Protein AF-0000000078892957 (afdb_homodimer)

pLDDT: mean 94.08, std 5.43, range [76.0, 98.81]

Sequence (260 aa):
DIRDALERAAEAGETFSNLYYETFDKRRHKISKLYSKNATVVWNGNAVKGGTEQLTEFFTNLPTSEHTLHTLDCQPVSEQAIPGQTTILVIVEGLVQYEGHKAKNFSQNFLLTVEGTVWKVASDCFRFLDDIRDALERAAEAGETFSNLYYETFDKRRHKISKLYSKNATVVWNGNAVKGGTEQLTEFFTNLPTSEHTLHTLDCQPVSEQAIPGQTTILVIVEGLVQYEGHKAKNFSQNFLLTVEGTVWKVASDCFRFLD

Radius of gyration: 17.75 Å; Cα contacts (8 Å, |Δi|>4): 533; chains: 2; bounding box: 41×48×39 Å

Structure (mmCIF, N/CA/C/O backbone):
data_AF-0000000078892957-model_v1
#
loop_
_entity.id
_entity.type
_entity.pdbx_description
1 polymer 'NTF2-related export protein'
#
loop_
_atom_site.group_PDB
_atom_site.id
_atom_site.type_symbol
_atom_site.label_atom_id
_atom_site.label_alt_id
_atom_site.label_comp_id
_atom_site.la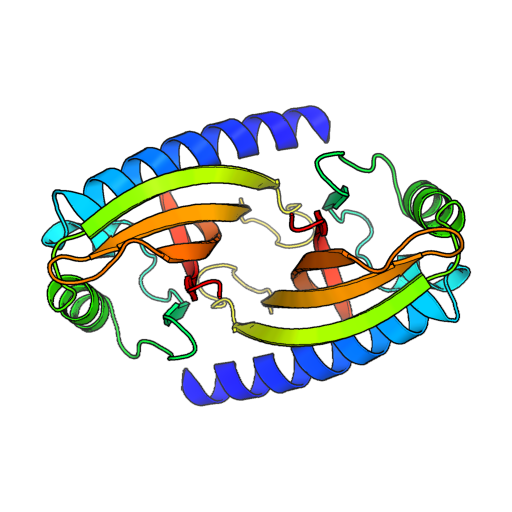bel_asym_id
_atom_site.label_entity_id
_atom_site.label_seq_id
_atom_site.pdbx_PDB_ins_code
_atom_site.Cartn_x
_atom_site.Cartn_y
_atom_site.Cartn_z
_atom_site.occupancy
_atom_site.B_iso_or_equiv
_atom_site.auth_seq_id
_atom_site.auth_comp_id
_atom_site.auth_asym_id
_atom_site.auth_atom_id
_atom_site.pdbx_PDB_model_num
ATOM 1 N N . ASP A 1 1 ? -10.352 -1.856 20.375 1 76.25 1 ASP A N 1
ATOM 2 C CA . ASP A 1 1 ? -9.273 -0.88 20.469 1 76.25 1 ASP A CA 1
ATOM 3 C C . ASP A 1 1 ? -8.367 -0.957 19.234 1 76.25 1 ASP A C 1
ATOM 5 O O . ASP A 1 1 ? -8.273 -2.004 18.594 1 76.25 1 ASP A O 1
ATOM 9 N N . ILE A 1 2 ? -7.773 0.109 18.797 1 78.75 2 ILE A N 1
ATOM 10 C CA . ILE A 1 2 ? -6.926 0.179 17.609 1 78.75 2 ILE A CA 1
ATOM 11 C C . ILE A 1 2 ? -5.762 -0.799 17.75 1 78.75 2 ILE A C 1
ATOM 13 O O . ILE A 1 2 ? -5.316 -1.393 16.766 1 78.75 2 ILE A O 1
ATOM 17 N N . ARG A 1 3 ? -5.297 -1.032 18.969 1 82.31 3 ARG A N 1
ATOM 18 C CA . ARG A 1 3 ? -4.188 -1.949 19.203 1 82.31 3 ARG A CA 1
ATOM 19 C C . ARG A 1 3 ? -4.578 -3.383 18.875 1 82.31 3 ARG A C 1
ATOM 21 O O . ARG A 1 3 ? -3.793 -4.121 18.266 1 82.31 3 ARG A O 1
ATOM 28 N N . ASP A 1 4 ? -5.77 -3.701 19.266 1 89.88 4 ASP A N 1
ATOM 29 C CA . ASP A 1 4 ? -6.262 -5.043 18.953 1 89.88 4 ASP A CA 1
ATOM 30 C C . ASP A 1 4 ? -6.391 -5.25 17.453 1 89.88 4 ASP A C 1
ATOM 32 O O . ASP A 1 4 ? -6.047 -6.312 16.938 1 89.88 4 ASP A O 1
ATOM 36 N N . ALA A 1 5 ? -6.879 -4.227 16.797 1 89.94 5 ALA A N 1
ATOM 37 C CA . ALA A 1 5 ? -7.043 -4.309 15.344 1 89.94 5 ALA A CA 1
ATOM 38 C C . ALA A 1 5 ? -5.691 -4.438 14.648 1 89.94 5 ALA A C 1
ATOM 40 O O . ALA A 1 5 ? -5.555 -5.191 13.68 1 89.94 5 ALA A O 1
ATOM 41 N N . LEU A 1 6 ? -4.676 -3.766 15.156 1 90.69 6 LEU A N 1
ATOM 42 C CA . LEU A 1 6 ? -3.334 -3.83 14.594 1 90.69 6 LEU A CA 1
ATOM 43 C C . LEU A 1 6 ? -2.732 -5.219 14.781 1 90.69 6 LEU A C 1
ATOM 45 O O . LEU A 1 6 ? -2.08 -5.746 13.875 1 90.69 6 LEU A O 1
ATOM 49 N N . GLU A 1 7 ? -2.979 -5.797 15.945 1 92.31 7 GLU A N 1
ATOM 50 C CA . GLU A 1 7 ? -2.461 -7.133 16.219 1 92.31 7 GLU A CA 1
ATOM 51 C C . GLU A 1 7 ? -3.121 -8.18 15.328 1 92.31 7 GLU A C 1
ATOM 53 O O . GLU A 1 7 ? -2.445 -9.055 14.789 1 92.31 7 GLU A O 1
ATOM 58 N N . ARG A 1 8 ? -4.379 -8.055 15.188 1 94 8 ARG A N 1
ATOM 59 C CA . ARG A 1 8 ? -5.105 -8.984 14.328 1 94 8 ARG A CA 1
ATOM 60 C C . ARG A 1 8 ? -4.66 -8.859 12.875 1 94 8 ARG A C 1
ATOM 62 O O . ARG A 1 8 ? -4.484 -9.867 12.188 1 94 8 ARG A O 1
ATOM 69 N N . ALA A 1 9 ? -4.496 -7.609 12.445 1 96 9 ALA A N 1
ATOM 70 C CA . ALA A 1 9 ? -4.023 -7.367 11.086 1 96 9 ALA A CA 1
ATOM 71 C C . ALA A 1 9 ? -2.625 -7.941 10.883 1 96 9 ALA A C 1
ATOM 73 O O . ALA A 1 9 ? -2.336 -8.531 9.836 1 96 9 ALA A O 1
ATOM 74 N N . ALA A 1 10 ? -1.737 -7.766 11.875 1 94.94 10 ALA A N 1
ATOM 75 C CA . ALA A 1 10 ? -0.373 -8.273 11.773 1 94.94 10 ALA A CA 1
ATOM 76 C C . ALA A 1 10 ? -0.365 -9.797 11.633 1 94.94 10 ALA A C 1
ATOM 78 O O . ALA A 1 10 ? 0.362 -10.344 10.805 1 94.94 10 ALA A O 1
ATOM 79 N N . GLU A 1 11 ? -1.199 -10.43 12.422 1 97.19 11 GLU A N 1
ATOM 80 C CA . GLU A 1 11 ? -1.279 -11.883 12.367 1 97.19 11 GLU A CA 1
ATOM 81 C C . GLU A 1 11 ? -1.816 -12.352 11.016 1 97.19 11 GLU A C 1
ATOM 83 O O . GLU A 1 11 ? -1.251 -13.258 10.391 1 97.19 11 GLU A O 1
ATOM 88 N N . ALA A 1 12 ? -2.904 -11.789 10.586 1 96.5 12 ALA A N 1
ATOM 89 C CA . ALA A 1 12 ? -3.516 -12.148 9.305 1 96.5 12 ALA A CA 1
ATOM 90 C C . ALA A 1 12 ? -2.564 -11.875 8.148 1 96.5 12 ALA A C 1
ATOM 92 O O . ALA A 1 12 ? -2.389 -12.719 7.266 1 96.5 12 ALA A O 1
ATOM 93 N N . GLY A 1 13 ? -1.938 -10.703 8.156 1 97.81 13 GLY A N 1
ATOM 94 C CA . GLY A 1 13 ? -1.008 -10.336 7.102 1 97.81 13 GLY A CA 1
ATOM 95 C C . GLY A 1 13 ? 0.202 -11.25 7.027 1 97.81 13 GLY A C 1
ATOM 96 O O . GLY A 1 13 ? 0.645 -11.617 5.938 1 97.81 13 GLY A O 1
ATOM 97 N N . GLU A 1 14 ? 0.72 -11.586 8.195 1 97.94 14 GLU A N 1
ATOM 98 C CA . GLU A 1 14 ? 1.857 -12.5 8.234 1 97.94 14 GLU A CA 1
ATOM 99 C C . GLU A 1 14 ? 1.48 -13.875 7.695 1 97.94 14 GLU A C 1
ATOM 101 O O . GLU A 1 14 ? 2.207 -14.445 6.879 1 97.94 14 GLU A O 1
ATOM 106 N N . THR A 1 15 ? 0.397 -14.398 8.164 1 98 15 THR A N 1
ATOM 107 C CA . THR A 1 15 ? -0.079 -15.695 7.688 1 98 15 THR A CA 1
ATOM 108 C C . THR A 1 15 ? -0.31 -15.672 6.18 1 98 15 THR A C 1
ATOM 110 O O . THR A 1 15 ? 0.145 -16.562 5.461 1 98 15 THR A O 1
ATOM 113 N N . PHE A 1 16 ? -0.957 -14.617 5.715 1 98.44 16 PHE A N 1
ATOM 114 C CA . PHE A 1 16 ? -1.231 -14.484 4.289 1 98.44 16 PHE A CA 1
ATOM 115 C C . PHE A 1 16 ? 0.066 -14.406 3.492 1 98.44 16 PHE A C 1
ATOM 117 O O . PHE A 1 16 ? 0.218 -15.078 2.471 1 98.44 16 PHE A O 1
ATOM 124 N N . SER A 1 17 ? 0.976 -13.609 3.916 1 98.56 17 SER A N 1
ATOM 125 C CA . SER A 1 17 ? 2.213 -13.406 3.168 1 98.56 17 SER A CA 1
ATOM 126 C C . SER A 1 17 ? 3.014 -14.703 3.07 1 98.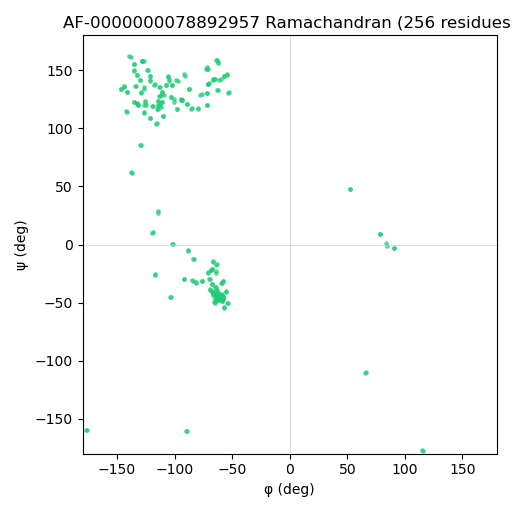56 17 SER A C 1
ATOM 128 O O . SER A 1 17 ? 3.564 -15.016 2.014 1 98.56 17 SER A O 1
ATOM 130 N N . ASN A 1 18 ? 3.07 -15.391 4.18 1 98.31 18 ASN A N 1
ATOM 131 C CA . ASN A 1 18 ? 3.756 -16.688 4.148 1 98.31 18 ASN A CA 1
ATOM 132 C C . ASN A 1 18 ? 3.129 -17.625 3.123 1 98.31 18 ASN A C 1
ATOM 134 O O . ASN A 1 18 ? 3.838 -18.234 2.326 1 98.31 18 ASN A O 1
ATOM 138 N N . LEU A 1 19 ? 1.863 -17.703 3.15 1 98.44 19 LEU A N 1
ATOM 139 C CA . LEU A 1 19 ? 1.15 -18.531 2.176 1 98.44 19 LEU A CA 1
ATOM 140 C C . LEU A 1 19 ? 1.411 -18.031 0.757 1 98.44 19 LEU A C 1
ATOM 142 O O . LEU A 1 19 ? 1.703 -18.828 -0.138 1 98.44 19 LEU A O 1
ATOM 146 N N . TYR A 1 20 ? 1.292 -16.766 0.545 1 98.81 20 TYR A N 1
ATOM 147 C CA . TYR A 1 20 ? 1.419 -16.172 -0.777 1 98.81 20 TYR A CA 1
ATOM 148 C C . TYR A 1 20 ? 2.771 -16.5 -1.398 1 98.81 20 TYR A C 1
ATOM 150 O O . TYR A 1 20 ? 2.836 -17.047 -2.506 1 98.81 20 TYR A O 1
ATOM 158 N N . TYR A 1 21 ? 3.807 -16.203 -0.696 1 98.81 21 TYR A N 1
ATOM 159 C CA . TYR A 1 21 ? 5.117 -16.328 -1.323 1 98.81 21 TYR A CA 1
ATOM 160 C C . TYR A 1 21 ? 5.539 -17.781 -1.418 1 98.81 21 TYR A C 1
ATOM 162 O O . TYR A 1 21 ? 6.242 -18.172 -2.352 1 98.81 21 TYR A O 1
ATOM 170 N N . GLU A 1 22 ? 5.082 -18.578 -0.419 1 98.69 22 GLU A N 1
ATOM 171 C CA . GLU A 1 22 ? 5.27 -20.016 -0.608 1 98.69 22 GLU A CA 1
ATOM 172 C C . GLU A 1 22 ? 4.574 -20.5 -1.876 1 98.69 22 GLU A C 1
ATOM 174 O O . GLU A 1 22 ? 5.152 -21.25 -2.66 1 98.69 22 GLU A O 1
ATOM 179 N N . THR A 1 23 ? 3.332 -20.125 -2.064 1 98.62 23 THR A N 1
ATOM 180 C CA . THR A 1 23 ? 2.586 -20.5 -3.262 1 98.62 23 THR A CA 1
ATOM 181 C C . THR A 1 23 ? 3.26 -19.938 -4.512 1 98.62 23 THR A C 1
ATOM 183 O O . THR A 1 23 ? 3.451 -20.656 -5.496 1 98.62 23 THR A O 1
ATOM 186 N N . PHE A 1 24 ? 3.67 -18.656 -4.516 1 98.62 24 PHE A N 1
ATOM 187 C CA . PHE A 1 24 ? 4.305 -17.984 -5.648 1 98.62 24 PHE A CA 1
ATOM 188 C C . PHE A 1 24 ? 5.582 -18.719 -6.055 1 98.62 24 PHE A C 1
ATOM 190 O O . PHE A 1 24 ? 5.82 -18.953 -7.242 1 98.62 24 PHE A O 1
ATOM 197 N N . ASP A 1 25 ? 6.348 -19.109 -5.078 1 98.62 25 ASP A N 1
ATOM 198 C CA . ASP A 1 25 ? 7.668 -19.672 -5.355 1 98.62 25 ASP A CA 1
ATOM 199 C C . ASP A 1 25 ? 7.574 -21.156 -5.672 1 98.62 25 ASP A C 1
ATOM 201 O O . ASP A 1 25 ? 8.391 -21.688 -6.43 1 98.62 25 ASP A O 1
ATOM 205 N N . LYS A 1 26 ? 6.578 -21.891 -5.078 1 98.25 26 LYS A N 1
ATOM 206 C CA . LYS A 1 26 ? 6.617 -23.344 -5.129 1 98.25 26 LYS A CA 1
ATOM 207 C C . LYS A 1 26 ? 5.414 -23.906 -5.887 1 98.25 26 LYS A C 1
ATOM 209 O O . LYS A 1 26 ? 5.441 -25.047 -6.355 1 98.25 26 LYS A O 1
ATOM 214 N N . ARG A 1 27 ? 4.293 -23.203 -5.945 1 97.81 27 ARG A N 1
ATOM 215 C CA . ARG A 1 27 ? 3.057 -23.672 -6.566 1 97.81 27 ARG A CA 1
ATOM 216 C C . ARG A 1 27 ? 2.408 -22.547 -7.383 1 97.81 27 ARG A C 1
ATOM 218 O O . ARG A 1 27 ? 1.23 -22.234 -7.195 1 97.81 27 ARG A O 1
ATOM 225 N N . ARG A 1 28 ? 3.146 -22.141 -8.359 1 96.56 28 ARG A N 1
ATOM 226 C CA . ARG A 1 28 ? 2.775 -20.938 -9.109 1 96.56 28 ARG A CA 1
ATOM 227 C C . ARG A 1 28 ? 1.4 -21.094 -9.75 1 96.56 28 ARG A C 1
ATOM 229 O O . ARG A 1 28 ? 0.639 -20.141 -9.844 1 96.56 28 ARG A O 1
ATOM 236 N N . HIS A 1 29 ? 1.079 -22.312 -10.148 1 96.12 29 HIS A N 1
ATOM 237 C CA . HIS A 1 29 ? -0.159 -22.578 -10.867 1 96.12 29 HIS A CA 1
ATOM 238 C C . HIS A 1 29 ? -1.377 -22.344 -9.984 1 96.12 29 HIS A C 1
ATOM 240 O O . HIS A 1 29 ? -2.502 -22.234 -10.477 1 96.12 29 HIS A O 1
ATOM 246 N N . LYS A 1 30 ? -1.232 -22.219 -8.648 1 97.69 30 LYS A N 1
ATOM 247 C CA . LYS A 1 30 ? -2.328 -22.047 -7.695 1 97.69 30 LYS A CA 1
ATOM 248 C C . LYS A 1 30 ? -2.445 -20.594 -7.254 1 97.69 30 LYS A C 1
ATOM 250 O O . LYS A 1 30 ? -3.344 -20.234 -6.484 1 97.69 30 LYS A O 1
ATOM 255 N N . ILE A 1 31 ? -1.58 -19.656 -7.766 1 97.94 31 ILE A N 1
ATOM 256 C CA . ILE A 1 31 ? -1.413 -18.344 -7.176 1 97.94 31 ILE A CA 1
ATOM 257 C C . ILE A 1 31 ? -2.691 -17.531 -7.359 1 97.94 31 ILE A C 1
ATOM 259 O O . ILE A 1 31 ? -3.066 -16.734 -6.488 1 97.94 31 ILE A O 1
ATOM 263 N N . SER A 1 32 ? -3.373 -17.734 -8.453 1 97.19 32 SER A N 1
ATOM 264 C CA . SER A 1 32 ? -4.539 -16.922 -8.773 1 97.19 32 SER A CA 1
ATOM 265 C C . SER A 1 32 ? -5.684 -17.188 -7.797 1 97.19 32 SER A C 1
ATOM 267 O O . SER A 1 32 ? -6.594 -16.359 -7.668 1 97.19 32 SER A O 1
ATOM 269 N N . LYS A 1 33 ? -5.695 -18.328 -7.105 1 96.94 33 LYS A N 1
ATOM 270 C CA . LYS A 1 33 ? -6.723 -18.656 -6.117 1 96.94 33 LYS A CA 1
ATOM 271 C C . LYS A 1 33 ? -6.68 -17.672 -4.949 1 96.94 33 LYS A C 1
ATOM 273 O O . LYS A 1 33 ? -7.645 -17.562 -4.188 1 96.94 33 LYS A O 1
ATOM 278 N N . LEU A 1 34 ? -5.605 -16.938 -4.781 1 98 34 LEU A N 1
ATOM 279 C CA . LEU A 1 34 ? -5.43 -16.016 -3.67 1 98 34 LEU A CA 1
ATOM 280 C C . LEU A 1 34 ? -5.988 -14.633 -4.02 1 98 34 LEU A C 1
ATOM 282 O O . LEU A 1 34 ? -6.039 -13.75 -3.166 1 98 34 LEU A O 1
ATOM 286 N N . TYR A 1 35 ? -6.434 -14.461 -5.262 1 97.38 35 TYR A N 1
ATOM 287 C CA . TYR A 1 35 ? -6.91 -13.172 -5.738 1 97.38 35 TYR A CA 1
ATOM 288 C C . TYR A 1 35 ? -8.43 -13.156 -5.863 1 97.38 35 TYR A C 1
ATOM 290 O O . TYR A 1 35 ? -9.039 -14.18 -6.184 1 97.38 35 TYR A O 1
ATOM 298 N N . SER A 1 36 ? -9 -12.07 -5.586 1 94.38 36 SER A N 1
ATOM 299 C CA . SER A 1 36 ? -10.383 -11.836 -5.988 1 94.38 36 SER A CA 1
ATOM 300 C C . SER A 1 36 ? -10.531 -11.852 -7.504 1 94.38 36 SER A C 1
ATOM 302 O O . SER A 1 36 ? -9.578 -11.562 -8.227 1 94.38 36 SER A O 1
ATOM 304 N N . LYS A 1 37 ? -11.734 -12.117 -8.008 1 90.5 37 LYS A N 1
ATOM 305 C CA . LYS A 1 37 ? -12 -12.164 -9.445 1 90.5 37 LYS A CA 1
ATOM 306 C C . LYS A 1 37 ? -11.781 -10.789 -10.078 1 90.5 37 LYS A C 1
ATOM 308 O O . LYS A 1 37 ? -11.406 -10.703 -11.25 1 90.5 37 LYS A O 1
ATOM 313 N N . ASN A 1 38 ? -11.891 -9.742 -9.312 1 88.19 38 ASN A N 1
ATOM 314 C CA . ASN A 1 38 ? -11.789 -8.391 -9.844 1 88.19 38 ASN A CA 1
ATOM 315 C C . ASN A 1 38 ? -10.555 -7.664 -9.305 1 88.19 38 ASN A C 1
ATOM 317 O O . ASN A 1 38 ? -10.562 -6.438 -9.172 1 88.19 38 ASN A O 1
ATOM 321 N N . ALA A 1 39 ? -9.555 -8.414 -8.992 1 93.31 39 ALA A N 1
ATOM 322 C CA . ALA A 1 39 ? -8.359 -7.816 -8.406 1 93.31 39 ALA A CA 1
ATOM 323 C C . ALA A 1 39 ? -7.641 -6.918 -9.414 1 93.31 39 ALA A C 1
ATOM 325 O O . ALA A 1 39 ? -7.605 -7.223 -10.609 1 93.31 39 ALA A O 1
ATOM 326 N N . THR A 1 40 ? -7.133 -5.852 -8.977 1 93.81 40 THR A N 1
ATOM 327 C CA . THR A 1 40 ? -6.219 -5.02 -9.758 1 93.81 40 THR A CA 1
ATOM 328 C C . THR A 1 40 ? -4.77 -5.395 -9.469 1 93.81 40 THR A C 1
ATOM 330 O O . THR A 1 40 ? -4.328 -5.359 -8.32 1 93.81 40 THR A O 1
ATOM 333 N N . VAL A 1 41 ? -4.035 -5.719 -10.523 1 95.62 41 VAL A N 1
ATOM 334 C CA . VAL A 1 41 ? -2.643 -6.125 -10.359 1 95.62 41 VAL A CA 1
ATOM 335 C C . VAL A 1 41 ? -1.747 -5.258 -11.242 1 95.62 41 VAL A C 1
ATOM 337 O O . VAL A 1 41 ? -1.956 -5.168 -12.453 1 95.62 41 VAL A O 1
ATOM 340 N N . VAL A 1 42 ? -0.823 -4.617 -10.648 1 94.44 42 VAL A N 1
ATOM 341 C CA . VAL A 1 42 ? 0.206 -3.848 -11.336 1 94.44 42 VAL A CA 1
ATOM 342 C C . VAL A 1 42 ? 1.584 -4.422 -11.023 1 94.44 42 VAL A C 1
ATOM 344 O O . VAL A 1 42 ? 1.982 -4.488 -9.852 1 94.44 42 VAL A O 1
ATOM 347 N N . TRP A 1 43 ? 2.279 -4.859 -12.031 1 95.88 43 TRP A N 1
ATOM 348 C CA . TRP A 1 43 ? 3.576 -5.516 -11.898 1 95.88 43 TRP A CA 1
ATOM 349 C C . TRP A 1 43 ? 4.676 -4.684 -12.555 1 95.88 43 TRP A C 1
ATOM 351 O O . TRP A 1 43 ? 4.777 -4.637 -13.781 1 95.88 43 TRP A O 1
ATOM 361 N N . ASN A 1 44 ? 5.441 -4.031 -11.695 1 93.25 44 ASN A N 1
ATOM 362 C CA . ASN A 1 44 ? 6.523 -3.15 -12.109 1 93.25 44 ASN A CA 1
ATOM 363 C C . ASN A 1 44 ? 6.047 -2.115 -13.125 1 93.25 44 ASN A C 1
ATOM 365 O O . ASN A 1 44 ? 6.648 -1.961 -14.188 1 93.25 44 ASN A O 1
ATOM 369 N N . GLY A 1 45 ? 4.977 -1.541 -12.773 1 89.38 45 GLY A N 1
ATOM 370 C CA . GLY A 1 45 ? 4.473 -0.416 -13.547 1 89.38 45 GLY A CA 1
ATOM 371 C C . GLY A 1 45 ? 3.521 -0.829 -14.648 1 89.38 45 GLY A C 1
ATOM 372 O O . GLY A 1 45 ? 2.906 0.022 -15.297 1 89.38 45 GLY A O 1
ATOM 373 N N . ASN A 1 46 ? 3.34 -2.139 -14.789 1 92.19 46 ASN A N 1
ATOM 374 C CA . ASN A 1 46 ? 2.463 -2.623 -15.852 1 92.19 46 ASN A CA 1
ATOM 375 C C . ASN A 1 46 ? 1.213 -3.291 -15.289 1 92.19 46 ASN A C 1
ATOM 377 O O . ASN A 1 46 ? 1.311 -4.219 -14.484 1 92.19 46 ASN A O 1
ATOM 381 N N . ALA A 1 47 ? 0.094 -2.809 -15.789 1 91.94 47 ALA A N 1
ATOM 382 C CA . ALA A 1 47 ? -1.161 -3.438 -15.383 1 91.94 47 ALA A CA 1
ATOM 383 C C . ALA A 1 47 ? -1.309 -4.82 -16.016 1 91.94 47 ALA A C 1
ATOM 385 O O . ALA A 1 47 ? -1.021 -5.008 -17.188 1 91.94 47 ALA A O 1
ATOM 386 N N . VAL A 1 48 ? -1.624 -5.758 -15.195 1 93.5 48 VAL A N 1
ATOM 387 C CA . VAL A 1 48 ? -1.984 -7.07 -15.711 1 93.5 48 VAL A CA 1
ATOM 388 C C . VAL A 1 48 ? -3.467 -7.098 -16.078 1 93.5 48 VAL A C 1
ATOM 390 O O . VAL A 1 48 ? -4.328 -6.98 -15.195 1 93.5 48 VAL A O 1
ATOM 393 N N . LYS A 1 49 ? -3.771 -7.309 -17.297 1 90.81 49 LYS A N 1
ATOM 394 C CA . LYS A 1 49 ? -5.148 -7.203 -17.766 1 90.81 49 LYS A CA 1
ATOM 395 C C . LYS A 1 49 ? -5.809 -8.578 -17.859 1 90.81 49 LYS A C 1
ATOM 397 O O . LYS A 1 49 ? -5.156 -9.562 -18.203 1 90.81 49 LYS A O 1
ATOM 402 N N . GLY A 1 50 ? -7.027 -8.578 -17.5 1 86.56 50 GLY A N 1
ATOM 403 C CA . GLY A 1 50 ? -7.809 -9.789 -17.703 1 86.56 50 GLY A CA 1
ATOM 404 C C . GLY A 1 50 ? -8.258 -10.445 -16.406 1 86.56 50 GLY A C 1
ATOM 405 O O . GLY A 1 50 ? -8.125 -9.852 -15.336 1 86.56 50 GLY A O 1
ATOM 406 N N . GLY A 1 51 ? -8.945 -11.641 -16.469 1 89.5 51 GLY A N 1
ATOM 407 C CA . GLY A 1 51 ? -9.461 -12.383 -15.328 1 89.5 51 GLY A CA 1
ATOM 408 C C . GLY A 1 51 ? -8.469 -13.391 -14.781 1 89.5 51 GLY A C 1
ATOM 409 O O . GLY A 1 51 ? -7.258 -13.25 -14.977 1 89.5 51 GLY A O 1
ATOM 410 N N . THR A 1 52 ? -9.016 -14.297 -14.07 1 92.62 52 THR A N 1
ATOM 411 C CA . THR A 1 52 ? -8.242 -15.297 -13.352 1 92.62 52 THR A CA 1
ATOM 412 C C . THR A 1 52 ? -7.316 -16.047 -14.305 1 92.62 52 THR A C 1
ATOM 414 O O . THR A 1 52 ? -6.164 -16.328 -13.969 1 92.62 52 THR A O 1
ATOM 417 N N . GLU A 1 53 ? -7.805 -16.359 -15.469 1 94.94 53 GLU A N 1
ATOM 418 C CA . GLU A 1 53 ? -6.996 -17.109 -16.422 1 94.94 53 GLU A CA 1
ATOM 419 C C . GLU A 1 53 ? -5.781 -16.297 -16.875 1 94.94 53 GLU A C 1
ATOM 421 O O . GLU A 1 53 ? -4.672 -16.828 -16.953 1 94.94 53 GLU A O 1
ATOM 426 N N . GLN A 1 54 ? -5.973 -15.047 -17.219 1 95.5 54 GLN A N 1
ATOM 427 C CA . GLN A 1 54 ? -4.887 -14.172 -17.641 1 95.5 54 GLN A CA 1
ATOM 428 C C . GLN A 1 54 ? -3.883 -13.953 -16.516 1 95.5 54 GLN A C 1
ATOM 430 O O . GLN A 1 54 ? -2.674 -13.883 -16.75 1 95.5 54 GLN A O 1
ATOM 435 N N . LEU A 1 55 ? -4.367 -13.82 -15.336 1 95.94 55 LEU A N 1
ATOM 436 C CA . LEU A 1 55 ? -3.496 -13.656 -14.172 1 95.94 55 LEU A CA 1
ATOM 437 C C . LEU A 1 55 ? -2.621 -14.891 -13.977 1 95.94 55 LEU A C 1
ATOM 439 O O . LEU A 1 55 ? -1.411 -14.773 -13.766 1 95.94 55 LEU A O 1
ATOM 443 N N . THR A 1 56 ? -3.25 -16.078 -14.047 1 96.5 56 THR A N 1
ATOM 444 C CA . THR A 1 56 ? -2.508 -17.328 -13.914 1 96.5 56 THR A CA 1
ATOM 445 C C . THR A 1 56 ? -1.421 -17.422 -14.984 1 96.5 56 THR A C 1
ATOM 447 O O . THR A 1 56 ? -0.278 -17.766 -14.688 1 96.5 56 THR A O 1
ATOM 450 N N . GLU A 1 57 ? -1.773 -17.094 -16.203 1 97.19 57 GLU A N 1
ATOM 451 C CA . GLU A 1 57 ? -0.807 -17.141 -17.297 1 97.19 57 GLU A CA 1
ATOM 452 C C . GLU A 1 57 ? 0.343 -16.172 -17.062 1 97.19 57 GLU A C 1
ATOM 454 O O . GLU A 1 57 ? 1.507 -16.5 -17.281 1 97.19 57 GLU A O 1
ATOM 459 N N . PHE A 1 58 ? 0.043 -14.977 -16.672 1 97.56 58 PHE A N 1
ATOM 460 C CA . PHE A 1 58 ? 1.062 -13.969 -16.391 1 97.56 58 PHE A CA 1
ATOM 461 C C . PHE A 1 58 ? 2.082 -14.5 -15.383 1 97.56 58 PHE A C 1
ATOM 463 O O . PHE A 1 58 ? 3.287 -14.469 -15.641 1 97.56 58 PHE A O 1
ATOM 470 N N . PHE A 1 59 ? 1.578 -15.062 -14.25 1 97.5 59 PHE A N 1
ATOM 471 C CA . PHE A 1 59 ? 2.467 -15.516 -13.18 1 97.5 59 PHE A CA 1
ATOM 472 C C . PHE A 1 59 ? 3.256 -16.734 -13.617 1 97.5 59 PHE A C 1
ATOM 474 O O . PHE A 1 59 ? 4.434 -16.875 -13.289 1 97.5 59 PHE A O 1
ATOM 481 N N . THR A 1 60 ? 2.607 -17.609 -14.344 1 97.19 60 THR A N 1
ATOM 482 C CA . THR A 1 60 ? 3.27 -18.844 -14.766 1 97.19 60 THR A CA 1
ATOM 483 C C . THR A 1 60 ? 4.371 -18.547 -15.781 1 97.19 60 THR A C 1
ATOM 485 O O . THR A 1 60 ? 5.297 -19.344 -15.945 1 97.19 60 THR A O 1
ATOM 488 N N . ASN A 1 61 ? 4.312 -17.438 -16.453 1 97.06 61 ASN A N 1
ATOM 489 C CA . ASN A 1 61 ? 5.297 -17.062 -17.453 1 97.06 61 ASN A CA 1
ATOM 490 C C . ASN A 1 61 ? 6.531 -16.422 -16.828 1 97.06 61 ASN A C 1
ATOM 492 O O . ASN A 1 61 ? 7.551 -16.234 -17.5 1 97.06 61 ASN A O 1
ATOM 496 N N . LEU A 1 62 ? 6.43 -16.078 -15.57 1 96.94 62 LEU A N 1
ATOM 497 C CA . LEU A 1 62 ? 7.609 -15.562 -14.883 1 96.94 62 LEU A CA 1
ATOM 498 C C . LEU A 1 62 ? 8.609 -16.688 -14.609 1 96.94 62 LEU A C 1
ATOM 500 O O . LEU A 1 62 ? 8.219 -17.828 -14.406 1 96.94 62 LEU A O 1
ATOM 504 N N . PRO A 1 63 ? 9.945 -16.391 -14.539 1 97.69 63 PRO A N 1
ATOM 505 C CA . PRO A 1 63 ? 10.906 -17.406 -14.117 1 97.69 63 PRO A CA 1
ATOM 506 C C . PRO A 1 63 ? 10.688 -17.859 -12.68 1 97.69 63 PRO A C 1
ATOM 508 O O . PRO A 1 63 ? 10.047 -17.156 -11.891 1 97.69 63 PRO A O 1
ATOM 511 N N . THR A 1 64 ? 11.234 -19.078 -12.414 1 98.25 64 THR A N 1
ATOM 512 C CA . THR A 1 64 ? 11.211 -19.531 -11.023 1 98.25 64 THR A CA 1
ATOM 513 C C . THR A 1 64 ? 11.852 -18.484 -10.109 1 98.25 64 THR A C 1
ATOM 515 O O . THR A 1 64 ? 12.773 -17.781 -10.516 1 98.25 64 THR A O 1
ATOM 518 N N . SER A 1 65 ? 11.328 -18.422 -8.922 1 98.62 65 SER A N 1
ATOM 519 C CA . SER A 1 65 ? 11.766 -17.359 -8.031 1 98.62 65 SER A CA 1
ATOM 520 C C . SER A 1 65 ? 11.922 -17.859 -6.602 1 98.62 65 SER A C 1
ATOM 522 O O . SER A 1 65 ? 11.477 -18.953 -6.27 1 98.62 65 SER A O 1
ATOM 524 N N . GLU A 1 66 ? 12.68 -17.062 -5.805 1 98.75 66 GLU A N 1
ATOM 525 C CA . GLU A 1 66 ? 12.805 -17.188 -4.359 1 98.75 66 GLU A CA 1
ATOM 526 C C . GLU A 1 66 ? 12.711 -15.828 -3.67 1 98.75 66 GLU A C 1
ATOM 528 O O . GLU A 1 66 ? 13.477 -14.914 -3.984 1 98.75 66 GLU A O 1
ATOM 533 N N . HIS A 1 67 ? 11.734 -15.789 -2.789 1 98.62 67 HIS A N 1
ATOM 534 C CA . HIS A 1 67 ? 11.547 -14.539 -2.064 1 98.62 67 HIS A CA 1
ATOM 535 C C . HIS A 1 67 ? 12.062 -14.648 -0.632 1 98.62 67 HIS A C 1
ATOM 537 O O . HIS A 1 67 ? 11.898 -15.688 0.012 1 98.62 67 HIS A O 1
ATOM 543 N N . THR A 1 68 ? 12.664 -13.555 -0.162 1 98.38 68 THR A N 1
ATOM 544 C CA . THR A 1 68 ? 13 -13.336 1.24 1 98.38 68 THR A CA 1
ATOM 545 C C . THR A 1 68 ? 12.43 -12.016 1.738 1 98.38 68 THR A C 1
ATOM 547 O O . THR A 1 68 ? 12.711 -10.953 1.172 1 98.38 68 THR A O 1
ATOM 550 N N . LEU A 1 69 ? 11.555 -12.141 2.771 1 97.56 69 LEU A N 1
ATOM 551 C CA . LEU A 1 69 ? 10.914 -10.938 3.289 1 97.56 69 LEU A CA 1
ATOM 552 C C . LEU A 1 69 ? 11.773 -10.281 4.363 1 97.56 69 LEU A C 1
ATOM 554 O O . LEU A 1 69 ? 12.289 -10.969 5.254 1 97.56 69 LEU A O 1
ATOM 558 N N . HIS A 1 70 ? 11.938 -8.969 4.266 1 95.56 70 HIS A N 1
ATOM 559 C CA . HIS A 1 70 ? 12.68 -8.195 5.254 1 95.56 70 HIS A CA 1
ATOM 560 C C . HIS A 1 70 ? 11.742 -7.422 6.172 1 95.56 70 HIS A C 1
ATOM 562 O O . HIS A 1 70 ? 11.969 -7.352 7.383 1 95.56 70 HIS A O 1
ATOM 568 N N . THR A 1 71 ? 10.75 -6.777 5.652 1 93.06 71 THR A N 1
ATOM 569 C CA . THR A 1 71 ? 9.789 -6.02 6.438 1 93.06 71 THR A CA 1
ATOM 570 C C . THR A 1 71 ? 8.359 -6.34 6 1 93.06 71 THR A C 1
ATOM 572 O O . THR A 1 71 ? 8.125 -6.684 4.836 1 93.06 71 THR A O 1
ATOM 575 N N . LEU A 1 72 ? 7.488 -6.328 6.91 1 95.38 72 LEU A N 1
ATOM 576 C CA . LEU A 1 72 ? 6.059 -6.562 6.715 1 95.38 72 LEU A CA 1
ATOM 577 C C . LEU A 1 72 ? 5.23 -5.645 7.609 1 95.38 72 LEU A C 1
ATOM 579 O O . LEU A 1 72 ? 5.344 -5.695 8.836 1 95.38 72 LEU A O 1
ATOM 583 N N . ASP A 1 73 ? 4.473 -4.711 6.953 1 94.12 73 ASP A N 1
ATOM 584 C CA . ASP A 1 73 ? 3.514 -3.873 7.664 1 94.12 73 ASP A CA 1
ATOM 585 C C . ASP A 1 73 ? 2.08 -4.266 7.316 1 94.12 73 ASP A C 1
ATOM 587 O O . ASP A 1 73 ? 1.737 -4.406 6.141 1 94.12 73 ASP A O 1
ATOM 591 N N . CYS A 1 74 ? 1.325 -4.473 8.352 1 95.25 74 CYS A N 1
ATOM 592 C CA . CYS A 1 74 ? -0.073 -4.852 8.18 1 95.25 74 CYS A CA 1
ATOM 593 C C . CYS A 1 74 ? -0.998 -3.842 8.852 1 95.25 74 CYS A C 1
ATOM 595 O O . CYS A 1 74 ? -1.03 -3.742 10.078 1 95.25 74 CYS A O 1
ATOM 597 N N . GLN A 1 75 ? -1.681 -3.09 8.055 1 93.31 75 GLN A N 1
ATOM 598 C CA . GLN A 1 75 ? -2.504 -2.012 8.586 1 93.31 75 GLN A CA 1
ATOM 599 C C . GLN A 1 75 ? -3.988 -2.299 8.383 1 93.31 75 GLN A C 1
ATOM 601 O O . GLN A 1 75 ? -4.449 -2.434 7.246 1 93.31 75 GLN A O 1
ATOM 606 N N . PRO A 1 76 ? -4.676 -2.395 9.492 1 93.44 76 PRO A N 1
ATOM 607 C CA . PRO A 1 76 ? -6.129 -2.49 9.32 1 93.44 76 PRO A CA 1
ATOM 608 C C . PRO A 1 76 ? -6.738 -1.227 8.719 1 93.44 76 PRO A C 1
ATOM 610 O O . PRO A 1 76 ? -6.219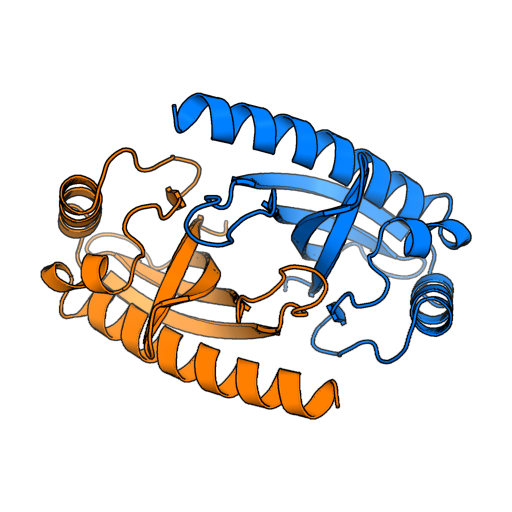 -0.127 8.93 1 93.44 76 PRO A O 1
ATOM 613 N N . VAL A 1 77 ? -7.668 -1.441 7.91 1 90.19 77 VAL A N 1
ATOM 614 C CA . VAL A 1 77 ? -8.469 -0.325 7.414 1 90.19 77 VAL A CA 1
ATOM 615 C C . VAL A 1 77 ? -9.82 -0.299 8.125 1 90.19 77 VAL A C 1
ATOM 617 O O . VAL A 1 77 ? -10.508 -1.319 8.195 1 90.19 77 VAL A O 1
ATOM 620 N N . SER A 1 78 ? -10.133 0.81 8.672 1 83.19 78 SER A N 1
ATOM 621 C CA . SER A 1 78 ? -11.359 0.938 9.453 1 83.19 78 SER A CA 1
ATOM 622 C C . SER A 1 78 ? -12.586 0.56 8.633 1 83.19 78 SER A C 1
ATOM 624 O O . SER A 1 78 ? -12.68 0.903 7.449 1 83.19 78 SER A O 1
ATOM 626 N N . GLU A 1 79 ? -13.531 -0.022 9.273 1 80.44 79 GLU A N 1
ATOM 627 C CA . GLU A 1 79 ? -14.781 -0.382 8.625 1 80.44 79 GLU A CA 1
ATOM 628 C C . GLU A 1 79 ? -15.617 0.857 8.305 1 80.44 79 GLU A C 1
ATOM 630 O O . GLU A 1 79 ? -16.5 0.817 7.441 1 80.44 79 GLU A O 1
ATOM 635 N N . GLN A 1 80 ? -15.359 1.893 9.031 1 77.25 80 GLN A N 1
ATOM 636 C CA . GLN A 1 80 ? -16.062 3.145 8.766 1 77.25 80 GLN A CA 1
ATOM 637 C C . GLN A 1 80 ? -15.594 3.764 7.449 1 77.25 80 GLN A C 1
ATOM 639 O O . GLN A 1 80 ? -16.375 4.395 6.742 1 77.25 80 GLN A O 1
ATOM 644 N N . ALA A 1 81 ? -14.305 3.475 7.121 1 76.25 81 ALA A N 1
ATOM 645 C CA . ALA A 1 81 ? -13.758 3.975 5.859 1 76.25 81 ALA A CA 1
ATOM 646 C C . ALA A 1 81 ? -14.172 3.08 4.695 1 76.25 81 ALA A C 1
ATOM 648 O O . ALA A 1 81 ? -14.375 3.561 3.576 1 76.25 81 ALA A O 1
ATOM 649 N N . ILE A 1 82 ? -14.312 1.775 4.98 1 80.88 82 ILE A N 1
ATOM 650 C CA . ILE A 1 82 ? -14.797 0.801 4.008 1 80.88 82 ILE A CA 1
ATOM 651 C C . ILE A 1 82 ? -15.922 -0.022 4.625 1 80.88 82 ILE A C 1
ATOM 653 O O . ILE A 1 82 ? -15.688 -1.1 5.176 1 80.88 82 ILE A O 1
ATOM 657 N N . PRO A 1 83 ? -17.109 0.536 4.512 1 78.62 83 PRO A N 1
ATOM 658 C CA . PRO A 1 83 ? -18.188 -0.08 5.277 1 78.62 83 PRO A CA 1
ATOM 659 C C . PRO A 1 83 ? -18.484 -1.514 4.84 1 78.62 83 PRO A C 1
ATOM 661 O O . PRO A 1 83 ? -18.547 -1.798 3.643 1 78.62 83 PRO A O 1
ATOM 664 N N . GLY A 1 84 ? -18.594 -2.355 5.918 1 79.44 84 GLY A N 1
ATOM 665 C CA . GLY A 1 84 ? -19.047 -3.723 5.723 1 79.44 84 GLY A CA 1
ATOM 666 C C . GLY A 1 84 ? -17.969 -4.641 5.18 1 79.44 84 GLY A C 1
ATOM 667 O O . GLY A 1 84 ? -18.25 -5.762 4.762 1 79.44 84 GLY A O 1
ATOM 668 N N . GLN A 1 85 ? -16.75 -4.145 5.133 1 85.38 85 GLN A N 1
ATOM 669 C CA . GLN A 1 85 ? -15.68 -4.965 4.57 1 85.38 85 GLN A CA 1
ATOM 670 C C . GLN A 1 85 ? -14.453 -4.969 5.477 1 85.38 85 GLN A C 1
ATOM 672 O O . GLN A 1 85 ? -13.953 -3.908 5.859 1 85.38 85 GLN A O 1
ATOM 677 N N . THR A 1 86 ? -14.078 -6.133 5.926 1 90.31 86 THR A N 1
ATOM 678 C CA . THR A 1 86 ? -12.797 -6.266 6.613 1 90.31 86 THR A CA 1
ATOM 679 C C . THR A 1 86 ? -11.641 -6.152 5.629 1 90.31 86 THR A C 1
ATOM 681 O O . THR A 1 86 ? -11.57 -6.902 4.652 1 90.31 86 THR A O 1
ATOM 684 N N . THR A 1 87 ? -10.82 -5.16 5.871 1 93 87 THR A N 1
ATOM 685 C CA . THR A 1 87 ? -9.758 -4.832 4.926 1 93 87 THR A CA 1
ATOM 686 C C . THR A 1 87 ? -8.438 -4.617 5.648 1 93 87 THR A C 1
ATOM 688 O O . THR A 1 87 ? -8.398 -4.016 6.727 1 93 87 THR A O 1
ATOM 691 N N . ILE A 1 88 ? -7.355 -5.184 5.086 1 96.31 88 ILE A N 1
ATOM 692 C CA . ILE A 1 88 ? -6.004 -4.977 5.594 1 96.31 88 ILE A CA 1
ATOM 693 C C . ILE A 1 88 ? -5.082 -4.555 4.453 1 96.31 88 ILE A C 1
ATOM 695 O O . ILE A 1 88 ? -5.121 -5.133 3.365 1 96.31 88 ILE A O 1
ATOM 699 N N . LEU A 1 89 ? -4.34 -3.518 4.645 1 96 89 LEU A N 1
ATOM 700 C CA . LEU A 1 89 ? -3.232 -3.18 3.758 1 96 89 LEU A CA 1
ATOM 701 C C . LEU A 1 89 ? -1.941 -3.846 4.223 1 96 89 LEU A C 1
ATOM 703 O O . LEU A 1 89 ? -1.502 -3.635 5.355 1 96 89 LEU A O 1
ATOM 707 N N . VAL A 1 90 ? -1.366 -4.633 3.404 1 97.56 90 VAL A N 1
ATOM 708 C CA . VAL A 1 90 ? -0.11 -5.316 3.693 1 97.56 90 VAL A CA 1
ATOM 709 C C . VAL A 1 90 ? 1.002 -4.746 2.814 1 97.56 90 VAL A C 1
ATOM 711 O O . VAL A 1 90 ? 0.893 -4.746 1.587 1 97.56 90 VAL A O 1
ATOM 714 N N . ILE A 1 91 ? 2.041 -4.254 3.375 1 95.44 91 ILE A N 1
ATOM 715 C CA . ILE A 1 91 ? 3.193 -3.701 2.67 1 95.44 91 ILE A CA 1
ATOM 716 C C . ILE A 1 91 ? 4.422 -4.566 2.93 1 95.44 91 ILE A C 1
ATOM 718 O O . ILE A 1 91 ? 4.844 -4.73 4.078 1 95.44 91 ILE A O 1
ATOM 722 N N . VAL A 1 92 ? 4.973 -5.102 1.881 1 97.25 92 VAL A N 1
ATOM 723 C CA . VAL A 1 92 ? 6.086 -6.043 1.983 1 97.25 92 VAL A CA 1
ATOM 724 C C . VAL A 1 92 ? 7.316 -5.461 1.296 1 97.25 92 VAL A C 1
ATOM 726 O O . VAL A 1 92 ? 7.219 -4.898 0.202 1 97.25 92 VAL A O 1
ATOM 729 N N . GLU A 1 93 ? 8.422 -5.602 1.912 1 94.31 93 GLU A N 1
ATOM 730 C CA . GLU A 1 93 ? 9.719 -5.355 1.288 1 94.31 93 GLU A CA 1
ATOM 731 C C . GLU A 1 93 ? 10.672 -6.523 1.521 1 94.31 93 GLU A C 1
ATOM 733 O O . GLU A 1 93 ? 10.672 -7.133 2.594 1 94.31 93 GLU A O 1
ATOM 738 N N . GLY A 1 94 ? 11.461 -6.832 0.494 1 97 94 GLY A N 1
ATOM 739 C CA . GLY A 1 94 ? 12.422 -7.926 0.61 1 97 94 GLY A CA 1
ATOM 740 C C . GLY A 1 94 ? 13.289 -8.086 -0.619 1 97 94 GLY A C 1
ATOM 741 O O . GLY A 1 94 ? 13.562 -7.113 -1.325 1 97 94 GLY A O 1
ATOM 742 N N . LEU A 1 95 ? 13.844 -9.266 -0.724 1 98.25 95 LEU A N 1
ATOM 743 C CA . LEU A 1 95 ? 14.672 -9.672 -1.852 1 98.25 95 LEU A CA 1
ATOM 744 C C . LEU A 1 95 ? 13.992 -10.766 -2.67 1 98.25 95 LEU A C 1
ATOM 746 O O . LEU A 1 95 ? 13.391 -11.68 -2.107 1 98.25 95 LEU A O 1
ATOM 750 N N . VAL A 1 96 ? 14.023 -10.641 -3.955 1 98.56 96 VAL A N 1
ATOM 751 C CA . VAL A 1 96 ? 13.555 -11.719 -4.82 1 98.56 96 VAL A CA 1
ATOM 752 C C . VAL A 1 96 ? 14.641 -12.07 -5.832 1 98.56 96 VAL A C 1
ATOM 754 O O . VAL A 1 96 ? 15.297 -11.188 -6.383 1 98.56 96 VAL A O 1
ATOM 757 N N . GLN A 1 97 ? 14.875 -13.32 -5.996 1 98.62 97 GLN A N 1
ATOM 758 C CA . GLN A 1 97 ? 15.734 -13.844 -7.055 1 98.62 97 GLN A CA 1
ATOM 759 C C . GLN A 1 97 ? 14.938 -14.672 -8.055 1 98.62 97 GLN A C 1
ATOM 761 O O . GLN A 1 97 ? 14.336 -15.68 -7.688 1 98.62 97 GLN A O 1
ATOM 766 N N . TYR A 1 98 ? 14.93 -14.188 -9.258 1 97.88 98 TYR A N 1
ATOM 767 C CA . TYR A 1 98 ? 14.391 -14.984 -10.352 1 97.88 98 TYR A CA 1
ATOM 768 C C . TYR A 1 98 ? 15.484 -15.797 -11.031 1 97.88 98 TYR A C 1
ATOM 770 O O . TYR A 1 98 ? 16.625 -15.336 -11.156 1 97.88 98 TYR A O 1
ATOM 778 N N . GLU A 1 99 ? 15.047 -16.906 -11.445 1 97.88 99 GLU A N 1
ATOM 779 C CA . GLU A 1 99 ? 16.016 -17.766 -12.117 1 97.88 99 GLU A CA 1
ATOM 780 C C . GLU A 1 99 ? 16.719 -17.031 -13.258 1 97.88 99 GLU A C 1
ATOM 782 O O . GLU A 1 99 ? 16.062 -16.391 -14.078 1 97.88 99 GLU A O 1
ATOM 787 N N . GLY A 1 100 ? 18.078 -17.125 -13.266 1 97 100 GLY A N 1
ATOM 788 C CA . GLY A 1 100 ? 18.875 -16.516 -14.32 1 97 100 GLY A CA 1
ATOM 789 C C . GLY A 1 100 ? 19.172 -15.055 -14.078 1 97 100 GLY A C 1
ATOM 790 O O . GLY A 1 100 ? 19.859 -14.414 -14.883 1 97 100 GLY A O 1
ATOM 791 N N . HIS A 1 101 ? 18.688 -14.508 -13.016 1 96.75 101 HIS A N 1
ATOM 792 C CA . HIS A 1 101 ? 18.891 -13.102 -12.703 1 96.75 101 HIS A CA 1
ATOM 793 C C . HIS A 1 101 ? 19.469 -12.93 -11.297 1 96.75 101 HIS A C 1
ATOM 795 O O . HIS A 1 101 ? 19.375 -13.836 -10.469 1 96.75 101 HIS A O 1
ATOM 801 N N . LYS A 1 102 ? 20.109 -11.789 -11.094 1 97.06 102 LYS A N 1
ATOM 802 C CA . LYS A 1 102 ? 20.562 -11.453 -9.75 1 97.06 102 LYS A CA 1
ATOM 803 C C . LYS A 1 102 ? 19.391 -11.117 -8.836 1 97.06 102 LYS A C 1
ATOM 805 O O . LYS A 1 102 ? 18.344 -10.672 -9.297 1 97.06 102 LYS A O 1
ATOM 810 N N . ALA A 1 103 ? 19.594 -11.383 -7.547 1 98.06 103 ALA A N 1
ATOM 811 C CA . ALA A 1 103 ? 18.609 -10.969 -6.555 1 98.06 103 ALA A CA 1
ATOM 812 C C . ALA A 1 103 ? 18.406 -9.453 -6.574 1 98.06 103 ALA A C 1
ATOM 814 O O . ALA A 1 103 ? 19.375 -8.695 -6.719 1 98.06 103 ALA A O 1
ATOM 815 N N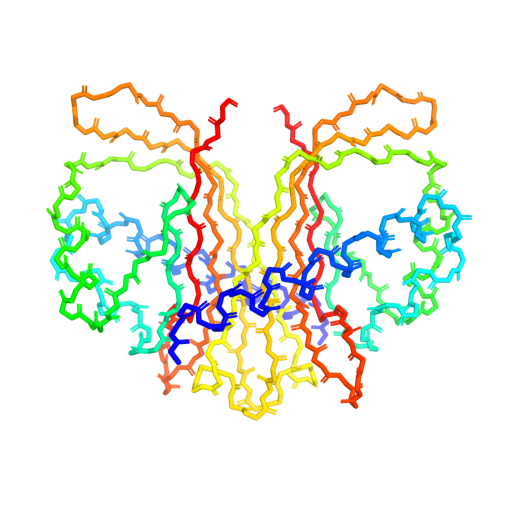 . LYS A 1 104 ? 17.219 -9.023 -6.387 1 97.5 104 LYS A N 1
ATOM 816 C CA . LYS A 1 104 ? 16.875 -7.605 -6.367 1 97.5 104 LYS A CA 1
ATOM 817 C C . LYS A 1 104 ? 15.938 -7.281 -5.207 1 97.5 104 LYS A C 1
ATOM 819 O O . LYS A 1 104 ? 15.125 -8.117 -4.809 1 97.5 104 LYS A O 1
ATOM 824 N N . ASN A 1 105 ? 16.078 -6.082 -4.742 1 96.69 105 ASN A N 1
ATOM 825 C CA . ASN A 1 105 ? 15.109 -5.586 -3.766 1 96.69 105 ASN A CA 1
ATOM 826 C C . ASN A 1 105 ? 13.75 -5.32 -4.406 1 96.69 105 ASN A C 1
ATOM 828 O O . ASN A 1 105 ? 13.68 -4.824 -5.531 1 96.69 105 ASN A O 1
ATOM 832 N N . PHE A 1 106 ? 12.703 -5.719 -3.672 1 96.88 106 PHE A N 1
ATOM 833 C CA . PHE A 1 106 ? 11.359 -5.477 -4.18 1 96.88 106 PHE A CA 1
ATOM 834 C C . PHE A 1 106 ? 10.453 -4.934 -3.082 1 96.88 106 PHE A C 1
ATOM 836 O O . PHE A 1 106 ? 10.773 -5.043 -1.896 1 96.88 106 PHE A O 1
ATOM 843 N N . SER A 1 107 ? 9.43 -4.227 -3.477 1 95.62 107 SER A N 1
ATOM 844 C CA . SER A 1 107 ? 8.289 -3.867 -2.645 1 95.62 107 SER A CA 1
ATOM 845 C C . SER A 1 107 ? 6.98 -4.383 -3.244 1 95.62 107 SER A C 1
ATOM 847 O O . SER A 1 107 ? 6.816 -4.387 -4.465 1 95.62 107 SER A O 1
ATOM 849 N N . GLN A 1 108 ? 6.129 -4.836 -2.418 1 97.12 108 GLN A N 1
ATOM 850 C CA . GLN A 1 108 ? 4.812 -5.281 -2.869 1 97.12 108 GLN A CA 1
ATOM 851 C C . GLN A 1 108 ? 3.727 -4.887 -1.876 1 97.12 108 GLN A C 1
ATOM 853 O O . GLN A 1 108 ? 3.893 -5.055 -0.666 1 97.12 108 GLN A O 1
ATOM 858 N N . ASN A 1 109 ? 2.668 -4.301 -2.346 1 96.75 109 ASN A N 1
ATOM 859 C CA . ASN A 1 109 ? 1.531 -3.873 -1.538 1 96.75 109 ASN A CA 1
ATOM 860 C C . ASN A 1 109 ? 0.27 -4.66 -1.881 1 96.75 109 ASN A C 1
ATOM 862 O O . ASN A 1 109 ? -0.148 -4.695 -3.039 1 96.75 109 ASN A O 1
ATOM 866 N N . PHE A 1 110 ? -0.272 -5.27 -0.864 1 97.75 110 PHE A N 1
ATOM 867 C CA . PHE A 1 110 ? -1.535 -5.984 -1.021 1 97.75 110 PHE A CA 1
ATOM 868 C C . PHE A 1 110 ? -2.658 -5.266 -0.282 1 97.75 110 PHE A C 1
ATOM 870 O O . PHE A 1 110 ? -2.494 -4.871 0.875 1 97.75 110 PHE A O 1
ATOM 877 N N . LEU A 1 111 ? -3.73 -5.078 -0.952 1 96.31 111 LEU A N 1
ATOM 878 C CA . LEU A 1 111 ? -4.98 -4.836 -0.241 1 96.31 111 LEU A CA 1
ATOM 879 C C . LEU A 1 111 ? -5.793 -6.121 -0.121 1 96.31 111 LEU A C 1
ATOM 881 O O . LEU A 1 111 ? -6.246 -6.672 -1.128 1 96.31 111 LEU A O 1
ATOM 885 N N . LEU A 1 112 ? -5.977 -6.516 1.145 1 96.75 112 LEU A N 1
ATOM 886 C CA . LEU A 1 112 ? -6.699 -7.758 1.405 1 96.75 112 LEU A CA 1
ATOM 887 C C . LEU A 1 112 ? -8.125 -7.469 1.853 1 96.75 112 LEU A C 1
ATOM 889 O O . LEU A 1 112 ? -8.359 -6.551 2.643 1 96.75 112 LEU A O 1
ATOM 893 N N . THR A 1 113 ? -9 -8.227 1.315 1 94.69 113 THR A N 1
ATOM 894 C CA . THR A 1 113 ? -10.391 -8.234 1.763 1 94.69 113 THR A CA 1
ATOM 895 C C . THR A 1 113 ? -10.859 -9.656 2.061 1 94.69 113 THR A C 1
ATOM 897 O O . THR A 1 113 ? -10.227 -10.625 1.628 1 94.69 113 THR A O 1
ATOM 900 N N . VAL A 1 114 ? -11.867 -9.695 2.861 1 93.25 114 VAL A N 1
ATOM 901 C CA . VAL A 1 114 ? -12.406 -11.008 3.195 1 93.25 114 VAL A CA 1
ATOM 902 C C . VAL A 1 114 ? -13.555 -11.352 2.25 1 93.25 114 VAL A C 1
ATOM 904 O O . VAL A 1 114 ? -14.453 -10.539 2.037 1 93.25 114 VAL A O 1
ATOM 907 N N . GLU A 1 115 ? -13.516 -12.43 1.578 1 91.56 115 GLU A N 1
ATOM 908 C CA . GLU A 1 115 ? -14.609 -13.047 0.83 1 91.56 115 GLU A CA 1
ATOM 909 C C . GLU A 1 115 ? -15.078 -14.336 1.496 1 91.56 115 GLU A C 1
ATOM 911 O O . GLU A 1 115 ? -14.398 -15.359 1.426 1 91.56 115 GLU A O 1
ATOM 916 N N . GLY A 1 116 ? -16.266 -14.242 2.029 1 90 116 GLY A N 1
ATOM 917 C CA . GLY A 1 116 ? -16.625 -15.344 2.904 1 90 116 GLY A CA 1
ATOM 918 C C . GLY A 1 116 ? -15.781 -15.43 4.156 1 90 116 GLY A C 1
ATOM 919 O O . GLY A 1 116 ? -15.805 -14.523 4.992 1 90 116 GLY A O 1
ATOM 920 N N . THR A 1 117 ? -14.906 -16.469 4.277 1 90.94 117 THR A N 1
ATOM 921 C CA . THR A 1 117 ? -14.047 -16.625 5.445 1 90.94 117 THR A CA 1
ATOM 922 C C . THR A 1 117 ? -12.578 -16.578 5.047 1 90.94 117 THR A C 1
ATOM 924 O O . THR A 1 117 ? -11.695 -16.797 5.879 1 90.94 117 THR A O 1
ATOM 927 N N . VAL A 1 118 ? -12.336 -16.203 3.832 1 93.75 118 VAL A N 1
ATOM 928 C CA . VAL A 1 118 ? -10.953 -16.297 3.371 1 93.75 118 VAL A CA 1
ATOM 929 C C . VAL A 1 118 ? -10.461 -14.922 2.941 1 93.75 118 VAL A C 1
ATOM 931 O O . VAL A 1 118 ? -11.234 -14.117 2.41 1 93.75 118 VAL A O 1
ATOM 934 N N . TRP A 1 119 ? -9.242 -14.68 3.168 1 96.19 119 TRP A N 1
ATOM 935 C CA . TRP A 1 119 ? -8.602 -13.461 2.688 1 96.19 119 TRP A CA 1
ATOM 936 C C . TRP A 1 119 ? -8.273 -13.562 1.202 1 96.19 119 TRP A C 1
ATOM 938 O O . TRP A 1 119 ? -7.73 -14.57 0.749 1 96.19 119 TRP A O 1
ATOM 948 N N . LYS A 1 120 ? -8.695 -12.531 0.42 1 96.75 120 LYS A N 1
ATOM 949 C CA . LYS A 1 120 ? -8.367 -12.43 -0.999 1 96.75 120 LYS A CA 1
ATOM 950 C C . LYS A 1 120 ? -7.652 -11.117 -1.304 1 96.75 120 LYS A C 1
ATOM 952 O O . LYS A 1 120 ? -7.902 -10.102 -0.651 1 96.75 120 LYS A O 1
ATOM 957 N N . VAL A 1 121 ? -6.809 -11.156 -2.303 1 97.81 121 VAL A N 1
ATOM 958 C CA . VAL A 1 121 ? -6.141 -9.953 -2.783 1 97.81 121 VAL A CA 1
ATOM 959 C C . VAL A 1 121 ? -7.086 -9.164 -3.68 1 97.81 121 VAL A C 1
ATOM 961 O O . VAL A 1 121 ? -7.496 -9.641 -4.738 1 97.81 121 VAL A O 1
ATOM 964 N N . ALA A 1 122 ? -7.398 -7.992 -3.279 1 95.06 122 ALA A N 1
ATOM 965 C CA . ALA A 1 122 ? -8.203 -7.086 -4.094 1 95.06 122 ALA A CA 1
ATOM 966 C C . ALA A 1 122 ? -7.32 -6.195 -4.961 1 95.06 122 ALA A C 1
ATOM 968 O O . ALA A 1 122 ? -7.738 -5.754 -6.035 1 95.06 122 ALA A O 1
ATOM 969 N N . SER A 1 123 ? -6.168 -5.918 -4.488 1 95.12 123 SER A N 1
ATOM 970 C CA . SER A 1 123 ? -5.188 -5.102 -5.195 1 95.12 123 SER A CA 1
ATOM 971 C C . SER A 1 123 ? -3.766 -5.562 -4.895 1 95.12 123 SER A C 1
ATOM 973 O O . SER A 1 123 ? -3.438 -5.879 -3.748 1 95.12 123 SER A O 1
ATOM 975 N N . ASP A 1 124 ? -2.986 -5.68 -5.93 1 97.56 124 ASP A N 1
ATOM 976 C CA . ASP A 1 124 ? -1.593 -6.109 -5.852 1 97.56 124 ASP A CA 1
ATOM 977 C C . ASP A 1 124 ? -0.69 -5.191 -6.672 1 97.56 124 ASP A C 1
ATOM 979 O O . ASP A 1 124 ? -0.865 -5.066 -7.887 1 97.56 124 ASP A O 1
ATOM 983 N N . CYS A 1 125 ? 0.302 -4.582 -5.988 1 95.75 125 CYS A N 1
ATOM 984 C CA . CYS A 1 125 ? 1.28 -3.748 -6.676 1 95.75 125 CYS A CA 1
ATOM 985 C C . CYS A 1 125 ? 2.701 -4.191 -6.348 1 95.75 125 CYS A C 1
ATOM 987 O O . CYS A 1 125 ? 3.15 -4.062 -5.207 1 95.75 125 CYS A O 1
ATOM 989 N N . PHE A 1 126 ? 3.432 -4.695 -7.301 1 97.31 126 PHE A N 1
ATOM 990 C CA . PHE A 1 126 ? 4.812 -5.152 -7.18 1 97.31 126 PHE A CA 1
ATOM 991 C C . PHE A 1 126 ? 5.766 -4.191 -7.875 1 97.31 126 PHE A C 1
ATOM 993 O O . PHE A 1 126 ? 5.496 -3.738 -8.984 1 97.31 126 PHE A O 1
ATOM 1000 N N . ARG A 1 127 ? 6.91 -3.875 -7.25 1 95.25 127 ARG A N 1
ATOM 1001 C CA . ARG A 1 127 ? 7.949 -3.055 -7.863 1 95.25 127 ARG A CA 1
ATOM 1002 C C . ARG A 1 127 ? 9.336 -3.531 -7.445 1 95.25 127 ARG A C 1
ATOM 1004 O O . ARG A 1 127 ? 9.578 -3.801 -6.266 1 95.25 127 ARG A O 1
ATOM 1011 N N . PHE A 1 128 ? 10.219 -3.59 -8.453 1 95.06 128 PHE A N 1
ATOM 1012 C CA . PHE A 1 128 ? 11.633 -3.693 -8.117 1 95.06 128 PHE A CA 1
ATOM 1013 C C . PHE A 1 128 ? 12.148 -2.379 -7.539 1 95.06 128 PHE A C 1
ATOM 1015 O O . PHE A 1 128 ? 11.734 -1.301 -7.977 1 95.06 128 PHE A O 1
ATOM 1022 N N . LEU A 1 129 ? 12.953 -2.604 -6.484 1 88.25 129 LEU A N 1
ATOM 1023 C CA . LEU A 1 129 ? 13.555 -1.42 -5.879 1 88.25 129 LEU A CA 1
ATOM 1024 C C . LEU A 1 129 ? 14.992 -1.247 -6.336 1 88.25 129 LEU A C 1
ATOM 1026 O O . LEU A 1 129 ? 15.727 -2.229 -6.48 1 88.25 129 LEU A O 1
ATOM 1030 N N . ASP A 1 130 ? 15.375 -0.092 -6.898 1 77.88 130 ASP A N 1
ATOM 1031 C CA . ASP A 1 130 ? 16.734 0.17 -7.348 1 77.88 130 ASP A CA 1
ATOM 1032 C C . ASP A 1 130 ? 17.688 0.359 -6.16 1 77.88 130 ASP A C 1
ATOM 1034 O O . ASP A 1 130 ? 17.266 0.804 -5.09 1 77.88 130 ASP A O 1
ATOM 1038 N N . ASP B 1 1 ? -13.789 0.174 -18.375 1 76 1 ASP B N 1
ATOM 1039 C CA . ASP B 1 1 ? -12.578 -0.578 -18.703 1 76 1 ASP B CA 1
ATOM 1040 C C . ASP B 1 1 ? -11.508 -0.363 -17.641 1 76 1 ASP B C 1
ATOM 1042 O O . ASP B 1 1 ? -11.461 0.687 -16.984 1 76 1 ASP B O 1
ATOM 1046 N N . ILE B 1 2 ? -10.688 -1.333 -17.328 1 78.5 2 ILE B N 1
ATOM 1047 C CA . ILE B 1 2 ? -9.656 -1.268 -16.312 1 78.5 2 ILE B CA 1
ATOM 1048 C C . ILE B 1 2 ? -8.688 -0.128 -16.625 1 78.5 2 ILE B C 1
ATOM 1050 O O . ILE B 1 2 ? -8.172 0.526 -15.711 1 78.5 2 ILE B O 1
ATOM 1054 N N . ARG B 1 3 ? -8.492 0.16 -17.875 1 82.12 3 ARG B N 1
ATOM 1055 C CA . ARG B 1 3 ? -7.59 1.231 -18.281 1 82.12 3 ARG B CA 1
ATOM 1056 C C . ARG B 1 3 ? -8.125 2.592 -17.859 1 82.12 3 ARG B C 1
ATOM 1058 O O . ARG B 1 3 ? -7.371 3.445 -17.375 1 82.12 3 ARG B O 1
ATOM 1065 N N . ASP B 1 4 ? -9.398 2.736 -18.031 1 89.69 4 ASP B N 1
ATOM 1066 C CA . ASP B 1 4 ? -10.031 3.99 -17.625 1 89.69 4 ASP B CA 1
ATOM 1067 C C . ASP B 1 4 ? -9.93 4.184 -16.109 1 89.69 4 ASP B C 1
ATOM 1069 O O . ASP B 1 4 ? -9.672 5.289 -15.633 1 89.69 4 ASP B O 1
ATOM 1073 N N . ALA B 1 5 ? -10.148 3.113 -15.398 1 89.75 5 ALA B N 1
ATOM 1074 C CA . ALA B 1 5 ? -10.07 3.178 -13.938 1 89.75 5 ALA B CA 1
ATOM 1075 C C . ALA B 1 5 ? -8.656 3.514 -13.477 1 89.75 5 ALA B C 1
ATOM 1077 O O . ALA B 1 5 ? -8.469 4.285 -12.531 1 89.75 5 ALA B O 1
ATOM 1078 N N . LEU B 1 6 ? -7.66 2.996 -14.164 1 90.56 6 LEU B N 1
ATOM 1079 C CA . LEU B 1 6 ? -6.266 3.264 -13.836 1 90.56 6 LEU B CA 1
ATOM 1080 C C . LEU B 1 6 ? -5.918 4.727 -14.094 1 90.56 6 LEU B C 1
ATOM 1082 O O . LEU B 1 6 ? -5.203 5.348 -13.305 1 90.56 6 LEU B O 1
ATOM 1086 N N . GLU B 1 7 ? -6.434 5.242 -15.188 1 92.06 7 GLU B N 1
ATOM 1087 C CA . GLU B 1 7 ? -6.172 6.637 -15.531 1 92.06 7 GLU B CA 1
ATOM 1088 C C . GLU B 1 7 ? -6.824 7.582 -14.516 1 92.06 7 GLU B C 1
ATOM 1090 O O . GLU B 1 7 ? -6.203 8.555 -14.086 1 92.06 7 GLU B O 1
ATOM 1095 N N . ARG B 1 8 ? -8.008 7.277 -14.172 1 93.88 8 ARG B N 1
ATOM 1096 C CA . ARG B 1 8 ? -8.719 8.094 -13.195 1 93.88 8 ARG B CA 1
ATOM 1097 C C . ARG B 1 8 ? -8.016 8.047 -11.836 1 93.88 8 ARG B C 1
ATOM 1099 O O . ARG B 1 8 ? -7.883 9.078 -11.172 1 93.88 8 ARG B O 1
ATOM 1106 N N . ALA B 1 9 ? -7.59 6.848 -11.461 1 95.81 9 ALA B N 1
ATOM 1107 C CA . ALA B 1 9 ? -6.867 6.691 -10.203 1 95.81 9 ALA B CA 1
ATOM 1108 C C . ALA B 1 9 ? -5.555 7.477 -10.227 1 95.81 9 ALA B C 1
ATOM 1110 O O . ALA B 1 9 ? -5.191 8.117 -9.234 1 95.81 9 ALA B O 1
ATOM 1111 N N . ALA B 1 10 ? -4.832 7.438 -11.359 1 94.81 10 ALA B N 1
ATOM 1112 C CA . ALA B 1 10 ? -3.562 8.148 -11.477 1 94.81 10 ALA B CA 1
ATOM 1113 C C . ALA B 1 10 ? -3.764 9.656 -11.312 1 94.81 10 ALA B C 1
ATOM 1115 O O . ALA B 1 10 ? -2.998 10.312 -10.609 1 94.81 10 ALA B O 1
ATOM 1116 N N . GLU B 1 11 ? -4.801 10.133 -11.945 1 97.12 11 GLU B N 1
ATOM 1117 C CA . GLU B 1 11 ? -5.094 11.562 -11.844 1 97.12 11 GLU B CA 1
ATOM 1118 C C . GLU B 1 11 ? -5.465 11.953 -10.414 1 97.12 11 GLU B C 1
ATOM 1120 O O . GLU B 1 11 ? -4.949 12.938 -9.883 1 97.12 11 GLU B O 1
ATOM 1125 N N . ALA B 1 12 ? -6.367 11.242 -9.82 1 96.31 12 ALA B N 1
ATOM 1126 C CA . ALA B 1 12 ? -6.805 11.508 -8.453 1 96.31 12 ALA B CA 1
ATOM 1127 C C . ALA B 1 12 ? -5.641 11.398 -7.473 1 96.31 12 ALA B C 1
ATOM 1129 O O . ALA B 1 12 ? -5.453 12.266 -6.617 1 96.31 12 ALA B O 1
ATOM 1130 N N . GLY B 1 13 ? -4.84 10.344 -7.613 1 97.75 13 GLY B N 1
ATOM 1131 C CA . GLY B 1 13 ? -3.697 10.133 -6.734 1 97.75 13 GLY B CA 1
ATOM 1132 C C . GLY B 1 13 ? -2.65 11.227 -6.848 1 97.75 13 GLY B C 1
ATOM 1133 O O . GLY B 1 13 ? -2.098 11.672 -5.844 1 97.75 13 GLY B O 1
ATOM 1134 N N . GLU B 1 14 ? -2.408 11.625 -8.078 1 97.94 14 GLU B N 1
ATOM 1135 C CA . GLU B 1 14 ? -1.449 12.703 -8.289 1 97.94 14 GLU B CA 1
ATOM 1136 C C . GLU B 1 14 ? -1.94 14.008 -7.676 1 97.94 14 GLU B C 1
ATOM 1138 O O . GLU B 1 14 ? -1.187 14.695 -6.984 1 97.94 14 GLU B O 1
ATOM 1143 N N . THR B 1 15 ? -3.148 14.359 -7.938 1 97.94 15 THR B N 1
ATOM 1144 C CA . THR B 1 15 ? -3.736 15.562 -7.371 1 97.94 15 THR B CA 1
ATOM 1145 C C . THR B 1 15 ? -3.703 15.523 -5.848 1 97.94 15 THR B C 1
ATOM 1147 O O . THR B 1 15 ? -3.279 16.484 -5.199 1 97.94 15 THR B O 1
ATOM 1150 N N . PHE B 1 16 ? -4.094 14.383 -5.297 1 98.38 16 PHE B N 1
ATOM 1151 C CA . PHE B 1 16 ? -4.105 14.227 -3.846 1 98.38 16 PHE B CA 1
ATOM 1152 C C . PHE B 1 16 ? -2.697 14.359 -3.277 1 98.38 16 PHE B C 1
ATOM 1154 O O . PHE B 1 16 ? -2.484 15.055 -2.283 1 98.38 16 PHE B O 1
ATOM 1161 N N . SER B 1 17 ? -1.753 13.703 -3.861 1 98.56 17 SER B N 1
ATOM 1162 C CA . SER B 1 17 ? -0.393 13.711 -3.33 1 98.56 17 SER B CA 1
ATOM 1163 C C . SER B 1 17 ? 0.204 15.109 -3.346 1 98.56 17 SER B C 1
ATOM 1165 O O . SER B 1 17 ? 0.865 15.523 -2.389 1 98.56 17 SER B O 1
ATOM 1167 N N . ASN B 1 18 ? -0.028 15.789 -4.438 1 98.31 18 ASN B N 1
ATOM 1168 C CA . ASN B 1 18 ? 0.448 17.172 -4.496 1 98.31 18 ASN B CA 1
ATOM 1169 C C . ASN B 1 18 ? -0.14 18.016 -3.369 1 98.31 18 ASN B C 1
ATOM 1171 O O . ASN B 1 18 ? 0.587 18.734 -2.689 1 98.31 18 ASN B O 1
ATOM 1175 N N . LEU B 1 19 ? -1.401 17.906 -3.189 1 98.44 19 LEU B N 1
ATOM 1176 C CA . LEU B 1 19 ? -2.062 18.609 -2.098 1 98.44 19 LEU B CA 1
ATOM 1177 C C . LEU B 1 19 ? -1.499 18.172 -0.749 1 98.44 19 LEU B C 1
ATOM 1179 O O . LEU B 1 19 ? -1.192 19.016 0.099 1 98.44 19 LEU B O 1
ATOM 1183 N N . TYR B 1 20 ? -1.377 16.906 -0.541 1 98.75 20 TYR B N 1
ATOM 1184 C CA . TYR B 1 20 ? -0.944 16.344 0.733 1 98.75 20 TYR B CA 1
ATOM 1185 C C . TYR B 1 20 ? 0.425 16.891 1.13 1 98.75 20 TYR B C 1
ATOM 1187 O O . TYR B 1 20 ? 0.588 17.438 2.219 1 98.75 20 TYR B O 1
ATOM 1195 N N . TYR B 1 21 ? 1.36 16.75 0.259 1 98.81 21 TYR B N 1
ATOM 1196 C CA . TYR B 1 21 ? 2.721 17.078 0.666 1 98.81 21 TYR B CA 1
ATOM 1197 C C . TYR B 1 21 ? 2.922 18.594 0.714 1 98.81 21 TYR B C 1
ATOM 1199 O O . TYR B 1 21 ? 3.703 19.094 1.525 1 98.81 21 TYR B O 1
ATOM 1207 N N . GLU B 1 22 ? 2.199 19.297 -0.179 1 98.69 22 GLU B N 1
ATOM 1208 C CA . GLU B 1 22 ? 2.195 20.734 -0.003 1 98.69 22 GLU B CA 1
ATOM 1209 C C . GLU B 1 22 ? 1.651 21.125 1.369 1 98.69 22 GLU B C 1
ATOM 1211 O O . GLU B 1 22 ? 2.232 21.969 2.057 1 98.69 22 GLU B O 1
ATOM 1216 N N . THR B 1 23 ? 0.523 20.578 1.752 1 98.62 23 THR B N 1
ATOM 1217 C CA . THR B 1 23 ? -0.063 20.844 3.061 1 98.62 23 THR B CA 1
ATOM 1218 C C . THR B 1 23 ? 0.883 20.406 4.176 1 98.62 23 THR B C 1
ATOM 1220 O O . THR B 1 23 ? 1.124 21.156 5.121 1 98.62 23 THR B O 1
ATOM 1223 N N . PHE B 1 24 ? 1.479 19.188 4.082 1 98.62 24 PHE B N 1
ATOM 1224 C CA . PHE B 1 24 ? 2.387 18.641 5.086 1 98.62 24 PHE B CA 1
ATOM 1225 C C . PHE B 1 24 ? 3.586 19.562 5.285 1 98.62 24 PHE B C 1
ATOM 1227 O O . PHE B 1 24 ? 3.98 19.844 6.422 1 98.62 24 PHE B O 1
ATOM 1234 N N . ASP B 1 25 ? 4.105 20.062 4.207 1 98.62 25 ASP B N 1
ATOM 1235 C CA . ASP B 1 25 ? 5.352 20.812 4.273 1 98.62 25 ASP B CA 1
ATOM 1236 C C . ASP B 1 25 ? 5.086 22.281 4.621 1 98.62 25 ASP B C 1
ATOM 1238 O O . ASP B 1 25 ? 5.926 22.938 5.242 1 98.62 25 ASP B O 1
ATOM 1242 N N . LYS B 1 26 ? 3.908 22.844 4.207 1 98.25 26 LYS B N 1
ATOM 1243 C CA . LYS B 1 26 ? 3.729 24.297 4.273 1 98.25 26 LYS B CA 1
ATOM 1244 C C . LYS B 1 26 ? 2.602 24.656 5.23 1 98.25 26 LYS B C 1
ATOM 1246 O O . LYS B 1 26 ? 2.533 25.797 5.707 1 98.25 26 LYS B O 1
ATOM 1251 N N . ARG B 1 27 ? 1.622 23.797 5.465 1 97.69 27 ARG B N 1
ATOM 1252 C CA . ARG B 1 27 ? 0.45 24.062 6.293 1 97.69 27 ARG B CA 1
ATOM 1253 C C . ARG B 1 27 ? 0.128 22.875 7.184 1 97.69 27 ARG B C 1
ATOM 1255 O O . ARG B 1 27 ? -1.004 22.375 7.191 1 97.69 27 ARG B O 1
ATOM 1262 N N . ARG B 1 28 ? 1.075 22.578 8.016 1 96.56 28 ARG B N 1
ATOM 1263 C CA . ARG B 1 28 ? 1.02 21.344 8.805 1 96.56 28 ARG B CA 1
ATOM 1264 C C . ARG B 1 28 ? -0.239 21.297 9.664 1 96.56 28 ARG B C 1
ATOM 1266 O O . ARG B 1 28 ? -0.818 20.234 9.867 1 96.56 28 ARG B O 1
ATOM 1273 N N . HIS B 1 29 ? -0.665 22.453 10.117 1 96.06 29 HIS B N 1
ATOM 1274 C CA . HIS B 1 29 ? -1.79 22.531 11.047 1 96.06 29 HIS B CA 1
ATOM 1275 C C . HIS B 1 29 ? -3.09 22.094 10.367 1 96.06 29 HIS B C 1
ATOM 1277 O O . HIS B 1 29 ? -4.082 21.828 11.047 1 96.06 29 HIS B O 1
ATOM 1283 N N . LYS B 1 30 ? -3.152 22 9.031 1 97.56 30 LYS B N 1
ATOM 1284 C CA . LYS B 1 30 ? -4.352 21.656 8.273 1 97.56 30 LYS B CA 1
ATOM 1285 C C . LYS B 1 30 ? -4.316 20.188 7.832 1 97.56 30 LYS B C 1
ATOM 1287 O O . LYS B 1 30 ? -5.266 19.703 7.215 1 97.56 30 LYS B O 1
ATOM 1292 N N . ILE B 1 31 ? -3.244 19.406 8.172 1 97.88 31 ILE B N 1
ATOM 1293 C CA . ILE B 1 31 ? -2.979 18.125 7.543 1 97.88 31 ILE B CA 1
ATOM 1294 C C . ILE B 1 31 ? -4.066 17.125 7.93 1 97.88 31 ILE B C 1
ATOM 1296 O O . ILE B 1 31 ? -4.457 16.281 7.117 1 97.88 31 ILE B O 1
ATOM 1300 N N . SER B 1 32 ? -4.57 17.234 9.109 1 97.19 32 SER B N 1
ATOM 1301 C CA . SER B 1 32 ? -5.531 16.25 9.609 1 97.19 32 SER B CA 1
ATOM 1302 C C . SER B 1 32 ? -6.844 16.328 8.844 1 97.19 32 SER B C 1
ATOM 1304 O O . SER B 1 32 ? -7.629 15.367 8.852 1 97.19 32 SER B O 1
ATOM 1306 N N . LYS B 1 33 ? -7.152 17.453 8.18 1 96.88 33 LYS B N 1
ATOM 1307 C CA . LYS B 1 33 ? -8.359 17.609 7.383 1 96.88 33 LYS B CA 1
ATOM 1308 C C . LYS B 1 33 ? -8.367 16.641 6.207 1 96.88 33 LYS B C 1
ATOM 1310 O O . LYS B 1 33 ? -9.414 16.375 5.613 1 96.88 33 LYS B O 1
ATOM 1315 N N . LEU B 1 34 ? -7.238 16.078 5.859 1 98 34 LEU B N 1
ATOM 1316 C CA . LEU B 1 34 ? -7.113 15.172 4.719 1 98 34 LEU B CA 1
ATOM 1317 C C . LEU B 1 34 ? -7.387 13.727 5.133 1 98 34 LEU B C 1
ATOM 1319 O O . LEU B 1 34 ? -7.438 12.836 4.285 1 98 34 LEU B O 1
ATOM 1323 N N . TYR B 1 35 ? -7.578 13.5 6.426 1 97.38 35 TYR B N 1
ATOM 1324 C CA . TYR B 1 35 ? -7.766 12.156 6.957 1 97.38 35 TYR B CA 1
ATOM 1325 C C . TYR B 1 35 ? -9.227 11.914 7.332 1 97.38 35 TYR B C 1
ATOM 1327 O O . TYR B 1 35 ? -9.922 12.828 7.77 1 97.38 35 TYR B O 1
ATOM 1335 N N . SER B 1 36 ? -9.656 10.758 7.133 1 94.38 36 SER B N 1
ATOM 1336 C CA . SER B 1 36 ? -10.898 10.312 7.754 1 94.38 36 SER B CA 1
ATOM 1337 C C . SER B 1 36 ? -10.789 10.328 9.273 1 94.38 36 SER B C 1
ATOM 1339 O O . SER B 1 36 ? -9.695 10.18 9.828 1 94.38 36 SER B O 1
ATOM 1341 N N . LYS B 1 37 ? -11.93 10.422 9.977 1 90.5 37 LYS B N 1
ATOM 1342 C CA . LYS B 1 37 ? -11.945 10.438 11.438 1 90.5 37 LYS B CA 1
ATOM 1343 C C . LYS B 1 37 ? -11.43 9.117 12.008 1 90.5 37 LYS B C 1
ATOM 1345 O O . LYS B 1 37 ? -10.852 9.086 13.094 1 90.5 37 LYS B O 1
ATOM 1350 N N . ASN B 1 38 ? -11.5 8.055 11.242 1 88.31 38 ASN B N 1
ATOM 1351 C CA . ASN B 1 38 ? -11.117 6.734 11.719 1 88.31 38 ASN B CA 1
ATOM 1352 C C . ASN B 1 38 ? -9.898 6.199 10.977 1 88.31 38 ASN B C 1
ATOM 1354 O O . ASN B 1 38 ? -9.734 4.988 10.836 1 88.31 38 ASN B O 1
ATOM 1358 N N . ALA B 1 39 ? -9.094 7.094 10.508 1 93.44 39 ALA B N 1
ATOM 1359 C CA . ALA B 1 39 ? -7.93 6.68 9.727 1 93.44 39 ALA B CA 1
ATOM 1360 C C . ALA B 1 39 ? -6.93 5.914 10.594 1 93.44 39 ALA B C 1
ATOM 1362 O O . ALA B 1 39 ? -6.75 6.23 11.766 1 93.44 39 ALA B O 1
ATOM 1363 N N . THR B 1 40 ? -6.328 4.941 10.062 1 93.94 40 THR B N 1
ATOM 1364 C CA . THR B 1 40 ? -5.188 4.266 10.672 1 93.94 40 THR B CA 1
ATOM 1365 C C . THR B 1 40 ? -3.875 4.852 10.156 1 93.94 40 THR B C 1
ATOM 1367 O O . THR B 1 40 ? -3.631 4.867 8.945 1 93.94 40 THR B O 1
ATOM 1370 N N . VAL B 1 41 ? -3.033 5.289 11.086 1 95.69 41 VAL B N 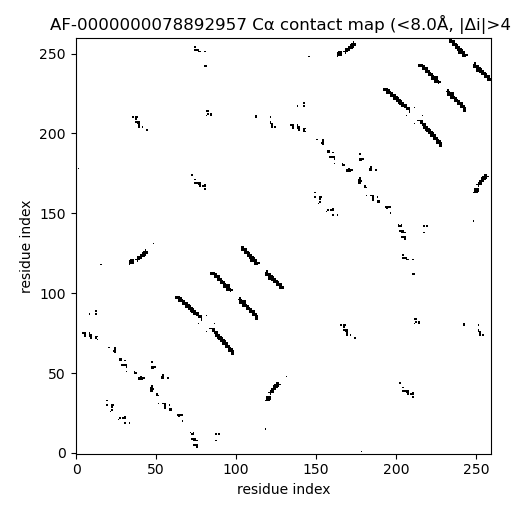1
ATOM 1371 C CA . VAL B 1 41 ? -1.766 5.898 10.703 1 95.69 41 VAL B CA 1
ATOM 1372 C C . VAL B 1 41 ? -0.613 5.188 11.406 1 95.69 41 VAL B C 1
ATOM 1374 O O . VAL B 1 41 ? -0.605 5.074 12.633 1 95.69 41 VAL B O 1
ATOM 1377 N N . VAL B 1 42 ? 0.295 4.707 10.656 1 94.56 42 VAL B N 1
ATOM 1378 C CA . VAL B 1 42 ? 1.533 4.117 11.156 1 94.56 42 VAL B CA 1
ATOM 1379 C C . VAL B 1 42 ? 2.73 4.898 10.625 1 94.56 42 VAL B C 1
ATOM 1381 O O . VAL B 1 42 ? 2.914 5.012 9.406 1 94.56 42 VAL B O 1
ATOM 1384 N N . TRP B 1 43 ? 3.5 5.453 11.5 1 95.94 43 TRP B N 1
ATOM 1385 C CA . TRP B 1 43 ? 4.641 6.301 11.164 1 95.94 43 TRP B CA 1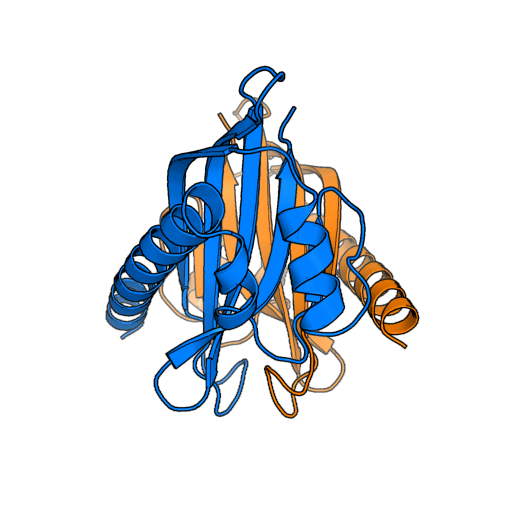
ATOM 1386 C C . TRP B 1 43 ? 5.949 5.656 11.609 1 95.94 43 TRP B C 1
ATOM 1388 O O . TRP B 1 43 ? 6.266 5.637 12.797 1 95.94 43 TRP B O 1
ATOM 1398 N N . ASN B 1 44 ? 6.648 5.129 10.625 1 93.31 44 ASN B N 1
ATOM 1399 C CA . ASN B 1 44 ? 7.914 4.434 10.836 1 93.31 44 ASN B CA 1
ATOM 1400 C C . ASN B 1 44 ? 7.781 3.344 11.898 1 93.31 44 ASN B C 1
ATOM 1402 O O . ASN B 1 44 ? 8.57 3.291 12.844 1 93.31 44 ASN B O 1
ATOM 1406 N N . GLY B 1 45 ? 6.77 2.6 11.719 1 89.56 45 GLY B N 1
ATOM 1407 C CA . GLY B 1 45 ? 6.578 1.416 12.539 1 89.56 45 GLY B CA 1
ATOM 1408 C C . GLY B 1 45 ? 5.777 1.687 13.797 1 89.56 45 GLY B C 1
ATOM 1409 O O . GLY B 1 45 ? 5.422 0.757 14.531 1 89.56 45 GLY B O 1
ATOM 1410 N N . ASN B 1 46 ? 5.426 2.957 13.992 1 92.19 46 ASN B N 1
ATOM 1411 C CA . ASN B 1 46 ? 4.676 3.311 15.195 1 92.19 46 ASN B CA 1
ATOM 1412 C C . ASN B 1 46 ? 3.258 3.762 14.859 1 92.19 46 ASN B C 1
ATOM 1414 O O . ASN B 1 46 ? 3.066 4.68 14.062 1 92.19 46 ASN B O 1
ATOM 1418 N N . ALA B 1 47 ? 2.332 3.117 15.547 1 92.06 47 ALA B N 1
ATOM 1419 C CA . ALA B 1 47 ? 0.944 3.533 15.375 1 92.06 47 ALA B CA 1
ATOM 1420 C C . ALA B 1 47 ? 0.691 4.891 16.031 1 92.06 47 ALA B C 1
ATOM 1422 O O . ALA B 1 47 ? 1.15 5.141 17.141 1 92.06 47 ALA B O 1
ATOM 1423 N N . VAL B 1 48 ? 0.1 5.754 15.297 1 93.69 48 VAL B N 1
ATOM 1424 C CA . VAL B 1 48 ? -0.369 7.008 15.883 1 93.69 48 VAL B CA 1
ATOM 1425 C C . VAL B 1 48 ? -1.759 6.809 16.484 1 93.69 48 VAL B C 1
ATOM 1427 O O . VAL B 1 48 ? -2.729 6.574 15.75 1 93.69 48 VAL B O 1
ATOM 1430 N N . LYS B 1 49 ? -1.88 6.969 17.75 1 90.75 49 LYS B N 1
ATOM 1431 C CA . LYS B 1 49 ? -3.129 6.656 18.438 1 90.75 49 LYS B CA 1
ATOM 1432 C C . L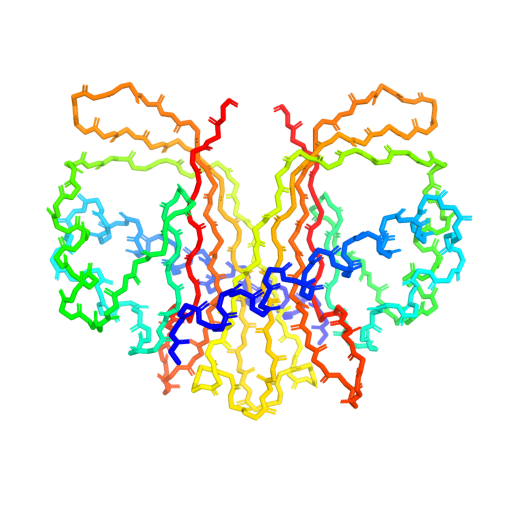YS B 1 49 ? -3.971 7.91 18.641 1 90.75 49 LYS B C 1
ATOM 1434 O O . LYS B 1 49 ? -3.432 8.992 18.906 1 90.75 49 LYS B O 1
ATOM 1439 N N . GLY B 1 50 ? -5.227 7.723 18.469 1 86.5 50 GLY B N 1
ATOM 1440 C CA . GLY B 1 50 ? -6.141 8.797 18.828 1 86.5 50 GLY B CA 1
ATOM 1441 C C . GLY B 1 50 ? -6.887 9.359 17.641 1 86.5 50 GLY B C 1
ATOM 1442 O O . GLY B 1 50 ? -6.828 8.805 16.531 1 86.5 50 GLY B O 1
ATOM 1443 N N . GLY B 1 51 ? -7.754 10.43 17.859 1 89.69 51 GLY B N 1
ATOM 1444 C CA . GLY B 1 51 ? -8.555 11.078 16.828 1 89.69 51 GLY B CA 1
ATOM 1445 C C . GLY B 1 51 ? -7.832 12.227 16.141 1 89.69 51 GLY B C 1
ATOM 1446 O O . GLY B 1 51 ? -6.598 12.281 16.141 1 89.69 51 GLY B O 1
ATOM 1447 N N . THR B 1 52 ? -8.633 13.031 15.547 1 92.62 52 THR B N 1
ATOM 1448 C CA . THR B 1 52 ? -8.141 14.141 14.734 1 92.62 52 THR B CA 1
ATOM 1449 C C . THR B 1 52 ? -7.203 15.031 15.539 1 92.62 52 THR B C 1
ATOM 1451 O O . THR B 1 52 ? -6.18 15.484 15.023 1 92.62 52 THR B O 1
ATOM 1454 N N . GLU B 1 53 ? -7.527 15.273 16.766 1 94.94 53 GLU B N 1
ATOM 1455 C CA . GLU B 1 53 ? -6.695 16.141 17.594 1 94.94 53 GLU B CA 1
ATOM 1456 C C . GLU B 1 53 ? -5.316 15.531 17.828 1 94.94 53 GLU B C 1
ATOM 1458 O O . GLU B 1 53 ? -4.301 16.234 17.734 1 94.94 53 GLU B O 1
ATOM 1463 N N . GLN B 1 54 ? -5.254 14.266 18.172 1 95.5 54 GLN B N 1
ATOM 1464 C CA . GLN B 1 54 ? -3.99 13.57 18.391 1 95.5 54 GLN B CA 1
ATOM 1465 C C . GLN B 1 54 ? -3.166 13.492 17.109 1 95.5 54 GLN B C 1
ATOM 1467 O O . GLN B 1 54 ? -1.939 13.617 17.156 1 95.5 54 GLN B O 1
ATOM 1472 N N . LEU B 1 55 ? -3.818 13.273 16.031 1 95.94 55 LEU B N 1
ATOM 1473 C CA . LEU B 1 55 ? -3.141 13.234 14.734 1 95.94 55 LEU B CA 1
ATOM 1474 C C . LEU B 1 55 ? -2.512 14.586 14.406 1 95.94 55 LEU B C 1
ATOM 1476 O O . LEU B 1 55 ? -1.349 14.648 14.008 1 95.94 55 LEU B O 1
ATOM 1480 N N . THR B 1 56 ? -3.295 15.672 14.602 1 96.44 56 THR B N 1
ATOM 1481 C CA . THR B 1 56 ? -2.787 17.016 14.367 1 96.44 56 THR B CA 1
ATOM 1482 C C . THR B 1 56 ? -1.567 17.297 15.242 1 96.44 56 THR B C 1
ATOM 1484 O O . THR B 1 56 ? -0.559 17.812 14.766 1 96.44 56 THR B O 1
ATOM 1487 N N . GLU B 1 57 ? -1.665 16.922 16.5 1 97.12 57 GLU B N 1
ATOM 1488 C CA . GLU B 1 57 ? -0.548 17.125 17.422 1 97.12 57 GLU B CA 1
ATOM 1489 C C . GLU B 1 57 ? 0.682 16.344 16.969 1 97.12 57 GLU B C 1
ATOM 1491 O O . GLU B 1 57 ? 1.8 16.859 17.016 1 97.12 57 GLU B O 1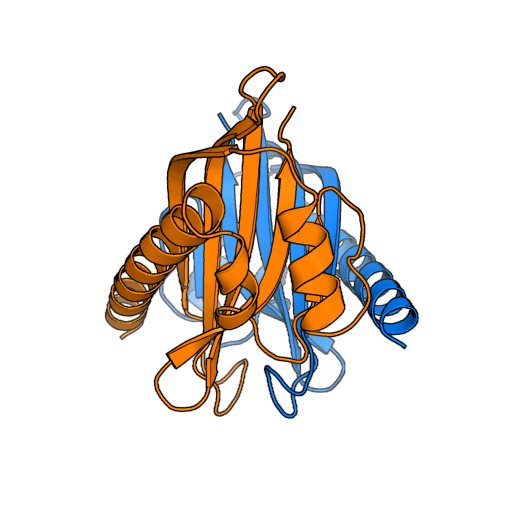
ATOM 1496 N N . PHE B 1 58 ? 0.514 15.117 16.609 1 97.5 58 PHE B N 1
ATOM 1497 C CA . PHE B 1 58 ? 1.615 14.281 16.156 1 97.5 58 PHE B CA 1
ATOM 1498 C C . PHE B 1 58 ? 2.361 14.953 15.008 1 97.5 58 PHE B C 1
ATOM 1500 O O . PHE B 1 58 ? 3.584 15.109 15.062 1 97.5 58 PHE B O 1
ATOM 1507 N N . PHE B 1 59 ? 1.597 15.414 13.969 1 97.5 59 PHE B N 1
ATOM 1508 C CA . PHE B 1 59 ? 2.215 15.992 12.781 1 97.5 59 PHE B CA 1
ATOM 1509 C C . PHE B 1 59 ? 2.869 17.328 13.102 1 97.5 59 PHE B C 1
ATOM 1511 O O . PHE B 1 59 ? 3.941 17.641 12.586 1 97.5 59 PHE B O 1
ATOM 1518 N N . THR B 1 60 ? 2.217 18.109 13.953 1 97.12 60 THR B N 1
ATOM 1519 C CA . THR B 1 60 ? 2.74 19.422 14.273 1 97.12 60 THR B CA 1
ATOM 1520 C C . THR B 1 60 ? 4.031 19.312 15.078 1 97.12 60 THR B C 1
ATOM 1522 O O . THR B 1 60 ? 4.844 20.25 15.094 1 97.12 60 THR B O 1
ATOM 1525 N N . ASN B 1 61 ? 4.266 18.203 15.734 1 97 61 ASN B N 1
ATOM 1526 C CA . ASN B 1 61 ? 5.453 18 16.562 1 97 61 ASN B CA 1
ATOM 1527 C C . ASN B 1 61 ? 6.648 17.547 15.727 1 97 61 ASN B C 1
ATOM 1529 O O . ASN B 1 61 ? 7.781 17.531 16.203 1 97 61 ASN B O 1
ATOM 1533 N N . LEU B 1 62 ? 6.387 17.172 14.492 1 97 62 LEU B N 1
ATOM 1534 C CA . LEU B 1 62 ? 7.496 16.844 13.609 1 97 62 LEU B CA 1
ATOM 1535 C C . LEU B 1 62 ? 8.258 18.094 13.195 1 97 62 LEU B C 1
ATOM 1537 O O . LEU B 1 62 ? 7.668 19.172 13.078 1 97 62 LEU B O 1
ATOM 1541 N N . PRO B 1 63 ? 9.586 18.016 12.891 1 97.62 63 PRO B N 1
ATOM 1542 C CA . PRO B 1 63 ? 10.297 19.156 12.328 1 97.62 63 PRO B CA 1
ATOM 1543 C C . PRO B 1 63 ? 9.766 19.562 10.953 1 97.62 63 PRO B C 1
ATOM 1545 O O . PRO B 1 63 ? 9.125 18.766 10.273 1 97.62 63 PRO B O 1
ATOM 1548 N N . THR B 1 64 ? 10.078 20.844 10.625 1 98.25 64 THR B N 1
ATOM 1549 C CA . THR B 1 64 ? 9.758 21.266 9.273 1 98.25 64 THR B CA 1
ATOM 1550 C C . THR B 1 64 ? 10.383 20.344 8.242 1 98.25 64 THR B C 1
ATOM 1552 O O . THR B 1 64 ? 11.469 19.797 8.477 1 98.25 64 THR B O 1
ATOM 1555 N N . SER B 1 65 ? 9.68 20.172 7.168 1 98.62 65 SER B N 1
ATOM 1556 C CA . SER B 1 65 ? 10.117 19.172 6.199 1 98.62 65 SER B CA 1
ATOM 1557 C C . SER B 1 65 ? 9.969 19.688 4.77 1 98.62 65 SER B C 1
ATOM 1559 O O . SER B 1 65 ? 9.312 20.703 4.535 1 98.62 65 SER B O 1
ATOM 1561 N N . GLU B 1 66 ? 10.695 19.016 3.857 1 98.75 66 GLU B N 1
ATOM 1562 C CA . GLU B 1 66 ? 10.562 19.141 2.41 1 98.75 66 GLU B CA 1
ATOM 1563 C C . GLU B 1 66 ? 10.562 17.781 1.727 1 98.75 66 GLU B C 1
ATOM 1565 O O . GLU B 1 66 ? 11.5 17 1.896 1 98.75 66 GLU B O 1
ATOM 1570 N N . HIS B 1 67 ? 9.484 17.578 1.018 1 98.62 67 HIS B N 1
ATOM 1571 C CA . HIS B 1 67 ? 9.367 16.312 0.314 1 98.62 67 HIS B CA 1
ATOM 1572 C C . HIS B 1 67 ? 9.617 16.484 -1.181 1 98.62 67 HIS B C 1
ATOM 1574 O O . HIS B 1 67 ? 9.188 17.469 -1.774 1 98.62 67 HIS B O 1
ATOM 1580 N N . THR B 1 68 ? 10.312 15.5 -1.763 1 98.38 68 THR B N 1
ATOM 1581 C CA . THR B 1 68 ? 10.438 15.328 -3.205 1 98.38 68 THR B CA 1
ATOM 1582 C C . THR B 1 68 ? 10 13.93 -3.623 1 98.38 68 THR B C 1
ATOM 1584 O O . THR B 1 68 ? 10.523 12.93 -3.129 1 98.38 68 THR B O 1
ATOM 1587 N N . LEU B 1 69 ? 8.953 13.906 -4.5 1 97.62 69 LEU B N 1
ATOM 1588 C CA . LEU B 1 69 ? 8.43 12.609 -4.922 1 97.62 69 LEU B CA 1
ATOM 1589 C C . LEU B 1 69 ? 9.188 12.086 -6.137 1 97.62 69 LEU B C 1
ATOM 1591 O O . LEU B 1 69 ? 9.445 12.836 -7.086 1 97.62 69 LEU B O 1
ATOM 1595 N N . HIS B 1 70 ? 9.57 10.805 -6.082 1 95.56 70 HIS B N 1
ATOM 1596 C CA . HIS B 1 70 ? 10.25 10.148 -7.195 1 95.56 70 HIS B CA 1
ATOM 1597 C C . HIS B 1 70 ? 9.297 9.234 -7.953 1 95.56 70 HIS B C 1
ATOM 1599 O O . HIS B 1 70 ? 9.32 9.188 -9.188 1 95.56 70 HIS B O 1
ATOM 1605 N N . THR B 1 71 ? 8.523 8.445 -7.285 1 92.94 71 THR B N 1
ATOM 1606 C CA . THR B 1 71 ? 7.57 7.531 -7.91 1 92.94 71 THR B CA 1
ATOM 1607 C C . THR B 1 71 ? 6.203 7.641 -7.242 1 92.94 71 THR B C 1
ATOM 1609 O O . THR B 1 71 ? 6.109 7.949 -6.051 1 92.94 71 THR B O 1
ATOM 1612 N N . LEU B 1 72 ? 5.207 7.484 -7.988 1 95.31 72 LEU B N 1
ATOM 1613 C CA . LEU B 1 72 ? 3.812 7.504 -7.562 1 95.31 72 LEU B CA 1
ATOM 1614 C C . LEU B 1 72 ? 2.998 6.457 -8.32 1 95.31 72 LEU B C 1
ATOM 1616 O O . LEU B 1 72 ? 2.895 6.516 -9.547 1 95.31 72 LEU B O 1
ATOM 1620 N N . ASP B 1 73 ? 2.494 5.438 -7.562 1 93.88 73 ASP B N 1
ATOM 1621 C CA . ASP B 1 73 ? 1.57 4.453 -8.117 1 93.88 73 ASP B CA 1
ATOM 1622 C C . ASP B 1 73 ? 0.171 4.617 -7.531 1 93.88 73 ASP B C 1
ATOM 1624 O O . ASP B 1 73 ? 0.013 4.715 -6.312 1 93.88 73 ASP B O 1
ATOM 1628 N N . CYS B 1 74 ? -0.758 4.684 -8.43 1 95.12 74 CYS B N 1
ATOM 1629 C CA . CYS B 1 74 ? -2.15 4.844 -8.023 1 95.12 74 CYS B CA 1
ATOM 1630 C C . CYS B 1 74 ? -3.008 3.699 -8.547 1 95.12 74 CYS B C 1
ATOM 1632 O O . CYS B 1 74 ? -3.223 3.588 -9.758 1 95.12 74 CYS B O 1
ATOM 1634 N N . GLN B 1 75 ? -3.426 2.863 -7.66 1 93 75 GLN B N 1
ATOM 1635 C CA . GLN B 1 75 ? -4.156 1.671 -8.078 1 93 75 GLN B CA 1
ATOM 1636 C C . GLN B 1 75 ? -5.613 1.728 -7.625 1 93 75 GLN B C 1
ATOM 1638 O O . GLN B 1 75 ? -5.891 1.823 -6.426 1 93 75 GLN B O 1
ATOM 1643 N N . PRO B 1 76 ? -6.484 1.689 -8.609 1 93.31 76 PRO B N 1
ATOM 1644 C CA . PRO B 1 76 ? -7.883 1.567 -8.195 1 93.31 76 PRO B CA 1
ATOM 1645 C C . PRO B 1 76 ? -8.18 0.231 -7.52 1 93.31 76 PRO B C 1
ATOM 1647 O O . PRO B 1 76 ? -7.547 -0.778 -7.828 1 93.31 76 PRO B O 1
ATOM 1650 N N . VAL B 1 77 ? -8.992 0.306 -6.562 1 90 77 VAL B N 1
ATOM 1651 C CA . VAL B 1 77 ? -9.508 -0.915 -5.957 1 90 77 VAL B CA 1
ATOM 1652 C C . VAL B 1 77 ? -10.938 -1.161 -6.438 1 90 77 VAL B C 1
ATOM 1654 O O . VAL B 1 77 ? -11.781 -0.261 -6.395 1 90 77 VAL B O 1
ATOM 1657 N N . SER B 1 78 ? -11.164 -2.309 -6.934 1 82.81 78 SER B N 1
ATOM 1658 C CA . SER B 1 78 ? -12.461 -2.639 -7.512 1 82.81 78 SER B CA 1
ATOM 1659 C C . SER B 1 78 ? -13.586 -2.436 -6.5 1 82.81 78 SER B C 1
ATOM 1661 O O . SER B 1 78 ? -13.438 -2.764 -5.324 1 82.81 78 SER B O 1
ATOM 1663 N N . GLU B 1 79 ? -14.703 -2.008 -6.98 1 79.69 79 GLU B N 1
ATOM 1664 C CA . GLU B 1 79 ? -15.875 -1.825 -6.133 1 79.69 79 GLU B CA 1
ATOM 1665 C C . GLU B 1 79 ? -16.453 -3.168 -5.691 1 79.69 79 GLU B C 1
ATOM 1667 O O . GLU B 1 79 ? -17.172 -3.242 -4.699 1 79.69 79 GLU B O 1
ATOM 1672 N N . GLN B 1 80 ? -16.188 -4.164 -6.465 1 76.94 80 GLN B N 1
ATOM 1673 C CA . GLN B 1 80 ? -16.641 -5.496 -6.098 1 76.94 80 GLN B CA 1
ATOM 1674 C C . GLN B 1 80 ? -15.883 -6.02 -4.875 1 76.94 80 GLN B C 1
ATOM 1676 O O . GLN B 1 80 ? -16.453 -6.746 -4.055 1 76.94 80 GLN B O 1
ATOM 1681 N N . ALA B 1 81 ? -14.617 -5.547 -4.746 1 76 81 ALA B N 1
ATOM 1682 C CA . ALA B 1 81 ? -13.812 -5.941 -3.592 1 76 81 ALA B CA 1
ATOM 1683 C C . ALA B 1 81 ? -14.164 -5.105 -2.365 1 76 81 ALA B C 1
ATOM 1685 O O . ALA B 1 81 ? -14.125 -5.602 -1.236 1 76 81 ALA B O 1
ATOM 1686 N N . ILE B 1 82 ? -14.531 -3.834 -2.619 1 80.44 82 ILE B N 1
ATOM 1687 C CA . ILE B 1 82 ? -15 -2.934 -1.569 1 80.44 82 ILE B CA 1
ATOM 1688 C C . ILE B 1 82 ? -16.312 -2.291 -1.986 1 80.44 82 ILE B C 1
ATOM 1690 O O . ILE B 1 82 ? -16.328 -1.196 -2.553 1 80.44 82 ILE B O 1
ATOM 1694 N N . PRO B 1 83 ? -17.375 -3.008 -1.708 1 78.12 83 PRO B N 1
ATOM 1695 C CA . PRO B 1 83 ? -18.641 -2.564 -2.281 1 78.12 83 PRO B CA 1
ATOM 1696 C C . PRO B 1 83 ? -19.062 -1.184 -1.782 1 78.12 83 PRO B C 1
ATOM 1698 O O . PRO B 1 83 ? -18.984 -0.903 -0.583 1 78.12 83 PRO B O 1
ATOM 1701 N N . GLY B 1 84 ? -19.453 -0.389 -2.814 1 78.88 84 GLY B N 1
ATOM 1702 C CA . GLY B 1 84 ? -20.062 0.897 -2.529 1 78.88 84 GLY B CA 1
ATOM 1703 C C . GLY B 1 84 ? -19.062 1.967 -2.148 1 78.88 84 GLY B C 1
ATOM 1704 O O . GLY B 1 84 ? -19.438 3.043 -1.681 1 78.88 84 GLY B O 1
ATOM 1705 N N . GLN B 1 85 ? -17.781 1.653 -2.303 1 84.94 85 GLN B N 1
ATOM 1706 C CA . GLN B 1 85 ? -16.781 2.627 -1.907 1 84.94 85 GLN B CA 1
ATOM 1707 C C . GLN B 1 85 ? -15.727 2.807 -3.002 1 84.94 85 GLN B C 1
ATOM 1709 O O . GLN B 1 85 ? -15.141 1.829 -3.473 1 84.94 85 GLN B O 1
ATOM 1714 N N . THR B 1 86 ? -15.625 3.998 -3.48 1 89.88 86 THR B N 1
ATOM 1715 C CA . THR B 1 86 ? -14.508 4.32 -4.367 1 89.88 86 THR B CA 1
ATOM 1716 C C . THR B 1 86 ? -13.203 4.391 -3.586 1 89.88 86 THR B C 1
ATOM 1718 O O . THR B 1 86 ? -13.086 5.152 -2.621 1 89.88 86 THR B O 1
ATOM 1721 N N . THR B 1 87 ? -12.281 3.535 -3.979 1 92.88 87 THR B N 1
ATOM 1722 C CA . THR B 1 87 ? -11.039 3.385 -3.227 1 92.88 87 THR B CA 1
ATOM 1723 C C . THR B 1 87 ? -9.836 3.367 -4.164 1 92.88 87 THR B C 1
ATOM 1725 O O . THR B 1 87 ? -9.898 2.771 -5.242 1 92.88 87 THR B O 1
ATOM 1728 N N . ILE B 1 88 ? -8.781 4.094 -3.771 1 96.25 88 ILE B N 1
ATOM 1729 C CA . ILE B 1 88 ? -7.52 4.094 -4.504 1 96.25 88 ILE B CA 1
ATOM 1730 C C . ILE B 1 88 ? -6.367 3.826 -3.539 1 96.25 88 ILE B C 1
ATOM 1732 O O . ILE B 1 88 ? -6.316 4.398 -2.447 1 96.25 88 ILE B O 1
ATOM 1736 N N . LEU B 1 89 ? -5.512 2.918 -3.869 1 95.81 89 LEU B N 1
ATOM 1737 C CA . LEU B 1 89 ? -4.234 2.758 -3.186 1 95.81 89 LEU B CA 1
ATOM 1738 C C . LEU B 1 89 ? -3.154 3.611 -3.842 1 95.81 89 LEU B C 1
ATOM 1740 O O . LEU B 1 89 ? -2.889 3.471 -5.039 1 95.81 89 LEU B O 1
ATOM 1744 N N . VAL B 1 90 ? -2.576 4.484 -3.107 1 97.5 90 VAL B N 1
ATOM 1745 C CA . VAL B 1 90 ? -1.505 5.352 -3.588 1 97.5 90 VAL B CA 1
ATOM 1746 C C . VAL B 1 90 ? -0.189 4.969 -2.916 1 97.5 90 VAL B C 1
ATOM 1748 O O . VAL B 1 90 ? -0.092 4.961 -1.686 1 97.5 90 VAL B O 1
ATOM 1751 N N . ILE B 1 91 ? 0.812 4.633 -3.656 1 95.38 91 ILE B N 1
ATOM 1752 C CA . ILE B 1 91 ? 2.135 4.27 -3.16 1 95.38 91 ILE B CA 1
ATOM 1753 C C . ILE B 1 91 ? 3.158 5.312 -3.609 1 95.38 91 ILE B C 1
ATOM 1755 O O . ILE B 1 91 ? 3.35 5.523 -4.809 1 95.38 91 ILE B O 1
ATOM 1759 N N . VAL B 1 92 ? 3.777 5.938 -2.648 1 97.12 92 VAL B N 1
ATOM 1760 C CA . VAL B 1 92 ? 4.703 7.031 -2.924 1 97.12 92 VAL B CA 1
ATOM 1761 C C . VAL B 1 92 ? 6.105 6.652 -2.455 1 97.12 92 VAL B C 1
ATOM 1763 O O . VAL B 1 92 ? 6.273 6.098 -1.368 1 97.12 92 VAL B O 1
ATOM 1766 N N . GLU B 1 93 ? 7.07 6.965 -3.248 1 94.25 93 GLU B N 1
ATOM 1767 C CA . GLU B 1 93 ? 8.477 6.934 -2.848 1 94.25 93 GLU B CA 1
ATOM 1768 C C . GLU B 1 93 ? 9.18 8.234 -3.215 1 94.25 93 GLU B C 1
ATOM 1770 O O . GLU B 1 93 ? 8.906 8.82 -4.262 1 94.25 93 GLU B O 1
ATOM 1775 N N . GLY B 1 94 ? 10.062 8.672 -2.334 1 97 94 GLY B N 1
ATOM 1776 C CA . GLY B 1 94 ? 10.805 9.891 -2.588 1 97 94 GLY B CA 1
ATOM 1777 C C . GLY B 1 94 ? 11.836 10.203 -1.52 1 97 94 GLY B C 1
ATOM 1778 O O . GLY B 1 94 ? 12.359 9.289 -0.878 1 97 94 GLY B O 1
ATOM 1779 N N . LEU B 1 95 ? 12.211 11.445 -1.474 1 98.25 95 LEU B N 1
ATOM 1780 C CA . LEU B 1 95 ? 13.148 11.984 -0.492 1 98.25 95 LEU B CA 1
ATOM 1781 C C . LEU B 1 95 ? 12.445 12.969 0.443 1 98.25 95 LEU B C 1
ATOM 1783 O O . LEU B 1 95 ? 11.633 13.773 0.001 1 98.25 95 LEU B O 1
ATOM 1787 N N . VAL B 1 96 ? 12.703 12.859 1.695 1 98.56 96 VAL B N 1
ATOM 1788 C CA . VAL B 1 96 ? 12.234 13.867 2.639 1 98.56 96 VAL B CA 1
ATOM 1789 C C . VAL B 1 96 ? 13.398 14.398 3.465 1 98.56 96 VAL B C 1
ATOM 1791 O O . VAL B 1 96 ? 14.273 13.625 3.879 1 98.56 96 VAL B O 1
ATOM 1794 N N . GLN B 1 97 ? 13.445 15.648 3.625 1 98.62 97 GLN B N 1
ATOM 1795 C CA . GLN B 1 97 ? 14.383 16.312 4.531 1 98.62 97 GLN B CA 1
ATOM 1796 C C . GLN B 1 97 ? 13.641 17.016 5.664 1 98.62 97 GLN B C 1
ATOM 1798 O O . GLN B 1 97 ? 12.836 17.922 5.422 1 98.62 97 GLN B O 1
ATOM 1803 N N . TYR B 1 98 ? 13.898 16.547 6.836 1 97.88 98 TYR B N 1
ATOM 1804 C CA . TYR B 1 98 ? 13.438 17.25 8.023 1 97.88 98 TYR B CA 1
ATOM 1805 C C . TYR B 1 98 ? 14.492 18.234 8.516 1 97.88 98 TYR B C 1
ATOM 1807 O O . TYR B 1 98 ? 15.688 17.938 8.461 1 97.88 98 TYR B O 1
ATOM 1815 N N . GLU B 1 99 ? 13.977 19.281 9.008 1 97.81 99 GLU B N 1
ATOM 1816 C CA . GLU B 1 99 ? 14.898 20.281 9.531 1 97.81 99 GLU B CA 1
ATOM 1817 C C . GLU B 1 99 ? 15.883 19.672 10.523 1 97.81 99 GLU B C 1
ATOM 1819 O O . GLU B 1 99 ? 15.477 18.938 11.43 1 97.81 99 GLU B O 1
ATOM 1824 N N . GLY B 1 100 ? 17.188 19.969 10.336 1 97.06 100 GLY B N 1
ATOM 1825 C CA . GLY B 1 100 ? 18.234 19.5 11.234 1 97.06 100 GLY B CA 1
ATOM 1826 C C . GLY B 1 100 ? 18.703 18.094 10.914 1 97.06 100 GLY B C 1
ATOM 1827 O O . GLY B 1 100 ? 19.594 17.562 11.594 1 97.06 100 GLY B O 1
ATOM 1828 N N . HIS B 1 101 ? 18.172 17.469 9.906 1 96.81 101 HIS B N 1
ATOM 1829 C CA . HIS B 1 101 ? 18.531 16.109 9.531 1 96.81 101 HIS B CA 1
ATOM 1830 C C . HIS B 1 101 ? 18.891 16.016 8.055 1 96.81 101 HIS B C 1
ATOM 1832 O O . HIS B 1 101 ? 18.531 16.906 7.27 1 96.81 101 HIS B O 1
ATOM 1838 N N . LYS B 1 102 ? 19.625 14.992 7.742 1 97.19 102 LYS B N 1
ATOM 1839 C CA . LYS B 1 102 ? 19.906 14.727 6.336 1 97.19 102 LYS B CA 1
ATOM 1840 C C . LYS B 1 102 ? 18.656 14.211 5.613 1 97.19 102 LYS B C 1
ATOM 1842 O O . LYS B 1 102 ? 17.781 13.609 6.234 1 97.19 102 LYS B O 1
ATOM 1847 N N . ALA B 1 103 ? 18.641 14.484 4.316 1 97.94 103 ALA B N 1
ATOM 1848 C CA . ALA B 1 103 ? 17.578 13.914 3.494 1 97.94 103 ALA B CA 1
ATOM 1849 C C . ALA B 1 103 ? 17.625 12.391 3.52 1 97.94 103 ALA B C 1
ATOM 1851 O O . ALA B 1 103 ? 18.703 11.789 3.494 1 97.94 103 ALA B O 1
ATOM 1852 N N . LYS B 1 104 ? 16.469 11.781 3.539 1 97.62 104 LYS B N 1
ATOM 1853 C CA . LYS B 1 104 ? 16.359 10.328 3.549 1 97.62 104 LYS B CA 1
ATOM 1854 C C . LYS B 1 104 ? 15.297 9.852 2.561 1 97.62 104 LYS B C 1
ATOM 1856 O O . LYS B 1 104 ? 14.305 10.547 2.322 1 97.62 104 LYS B O 1
ATOM 1861 N N . ASN B 1 105 ? 15.539 8.688 2.064 1 96.69 105 ASN B N 1
ATOM 1862 C CA . ASN B 1 105 ? 14.516 8.039 1.254 1 96.69 105 ASN B CA 1
ATOM 1863 C C . ASN B 1 105 ? 13.336 7.574 2.105 1 96.69 105 ASN B C 1
ATOM 1865 O O . ASN B 1 105 ? 13.531 7.082 3.219 1 96.69 105 ASN B O 1
ATOM 1869 N N . PHE B 1 106 ? 12.125 7.801 1.563 1 96.94 106 PHE B N 1
ATOM 1870 C CA . PHE B 1 106 ? 10.938 7.355 2.283 1 96.94 106 PHE B CA 1
ATOM 1871 C C . PHE B 1 106 ? 9.961 6.672 1.339 1 96.94 106 PHE B C 1
ATOM 1873 O O . PHE B 1 106 ? 10.055 6.82 0.119 1 96.94 106 PHE B O 1
ATOM 1880 N N . SER B 1 107 ? 9.133 5.812 1.881 1 95.62 107 SER B N 1
ATOM 1881 C CA . SER B 1 107 ? 7.934 5.277 1.244 1 95.62 107 SER B CA 1
ATOM 1882 C C . SER B 1 107 ? 6.684 5.594 2.061 1 95.62 107 SER B C 1
ATOM 1884 O O . SER B 1 107 ? 6.727 5.594 3.293 1 95.62 107 SER B O 1
ATOM 1886 N N . GLN B 1 108 ? 5.645 5.891 1.388 1 97.06 108 GLN B N 1
ATOM 1887 C CA . GLN B 1 108 ? 4.371 6.133 2.059 1 97.06 108 GLN B CA 1
ATOM 1888 C C . GLN B 1 108 ? 3.209 5.562 1.253 1 97.06 108 GLN B C 1
ATOM 1890 O O . GLN B 1 108 ? 3.148 5.734 0.034 1 97.06 108 GLN B O 1
ATOM 1895 N N . ASN B 1 109 ? 2.34 4.832 1.89 1 96.75 109 ASN B N 1
ATOM 1896 C CA . ASN B 1 109 ? 1.165 4.227 1.276 1 96.75 109 ASN B CA 1
ATOM 1897 C C . ASN B 1 109 ? -0.127 4.812 1.838 1 96.75 109 ASN B C 1
ATOM 1899 O O . ASN B 1 109 ? -0.345 4.797 3.051 1 96.75 109 ASN B O 1
ATOM 1903 N N . PHE B 1 110 ? -0.919 5.32 0.929 1 97.75 110 PHE B N 1
ATOM 1904 C CA . PHE B 1 110 ? -2.232 5.832 1.304 1 97.75 110 PHE B CA 1
ATOM 1905 C C . PHE B 1 110 ? -3.338 4.941 0.747 1 97.75 110 PHE B C 1
ATOM 1907 O O . PHE B 1 110 ? -3.309 4.566 -0.427 1 97.75 110 PHE B O 1
ATOM 1914 N N . LEU B 1 111 ? -4.242 4.602 1.579 1 96.25 111 LEU B N 1
ATOM 1915 C CA . LEU B 1 111 ? -5.543 4.164 1.078 1 96.25 111 LEU B CA 1
ATOM 1916 C C . LEU B 1 111 ? -6.551 5.309 1.112 1 96.25 111 LEU B C 1
ATOM 1918 O O . LEU B 1 111 ? -6.902 5.797 2.188 1 96.25 111 LEU B O 1
ATOM 1922 N N . LEU B 1 112 ? -6.992 5.664 -0.091 1 96.69 112 LEU B N 1
ATOM 1923 C CA . LEU B 1 112 ? -7.926 6.773 -0.21 1 96.69 112 LEU B CA 1
ATOM 1924 C C . LEU B 1 112 ? -9.352 6.27 -0.419 1 96.69 112 LEU B C 1
ATOM 1926 O O . LEU B 1 112 ? -9.57 5.316 -1.173 1 96.69 112 LEU B O 1
ATOM 1930 N N . THR B 1 113 ? -10.227 6.895 0.269 1 94.62 113 THR B N 1
ATOM 1931 C CA . THR B 1 113 ? -11.656 6.684 0.059 1 94.62 113 THR B CA 1
ATOM 1932 C C . THR B 1 113 ? -12.375 8.016 -0.142 1 94.62 113 THR B C 1
ATOM 1934 O O . THR B 1 113 ? -11.836 9.078 0.184 1 94.62 113 THR B O 1
ATOM 1937 N N . VAL B 1 114 ? -13.492 7.887 -0.759 1 93.06 114 VAL B N 1
ATOM 1938 C CA . VAL B 1 114 ? -14.273 9.102 -0.976 1 93.06 114 VAL B CA 1
ATOM 1939 C C . VAL B 1 114 ? -15.297 9.266 0.151 1 93.06 114 VAL B C 1
ATOM 1941 O O . VAL B 1 114 ? -16.016 8.328 0.49 1 93.06 114 VAL B O 1
ATOM 1944 N N . GLU B 1 115 ? -15.305 10.336 0.816 1 91.44 115 GLU B N 1
ATOM 1945 C CA . GLU B 1 115 ? -16.344 10.781 1.748 1 91.44 115 GLU B CA 1
ATOM 1946 C C . GLU B 1 115 ? -17.109 11.977 1.197 1 91.44 115 GLU B C 1
ATOM 1948 O O . GLU B 1 115 ? -16.578 13.094 1.17 1 91.44 115 GLU B O 1
ATOM 1953 N N . GLY B 1 116 ? -18.328 11.719 0.863 1 89.69 116 GLY B N 1
ATOM 1954 C CA . GLY B 1 116 ? -19 12.742 0.083 1 89.69 116 GLY B CA 1
ATOM 1955 C C . GLY B 1 116 ? -18.406 12.938 -1.293 1 89.69 116 GLY B C 1
ATOM 1956 O O . GLY B 1 116 ? -18.438 12.039 -2.131 1 89.69 116 GLY B O 1
ATOM 1957 N N . THR B 1 117 ? -17.719 14.094 -1.529 1 90.69 117 THR B N 1
ATOM 1958 C CA . THR B 1 117 ? -17.109 14.375 -2.824 1 90.69 117 THR B CA 1
ATOM 1959 C C . THR B 1 117 ? -15.602 14.555 -2.68 1 90.69 117 THR B C 1
ATOM 1961 O O . THR B 1 117 ? -14.922 14.914 -3.643 1 90.69 117 THR B O 1
ATOM 1964 N N . VAL B 1 118 ? -15.109 14.234 -1.524 1 93.5 118 VAL B N 1
ATOM 1965 C CA . VAL B 1 118 ? -13.695 14.539 -1.304 1 93.5 118 VAL B CA 1
ATOM 1966 C C . VAL B 1 118 ? -12.93 13.258 -0.98 1 93.5 118 VAL B C 1
ATOM 1968 O O . VAL B 1 118 ? -13.469 12.359 -0.328 1 93.5 118 VAL B O 1
ATOM 1971 N N . TRP B 1 119 ? -11.758 13.203 -1.418 1 96 119 TRP B N 1
ATOM 1972 C CA . TRP B 1 119 ? -10.859 12.102 -1.068 1 96 119 TRP B CA 1
ATOM 1973 C C . TRP B 1 119 ? -10.32 12.273 0.346 1 96 119 TRP B C 1
ATOM 1975 O O . TRP B 1 119 ? -9.867 13.359 0.72 1 96 119 TRP B O 1
ATOM 1985 N N . LYS B 1 120 ? -10.43 11.195 1.168 1 96.69 120 LYS B N 1
ATOM 1986 C CA . LYS B 1 120 ? -9.859 11.156 2.512 1 96.69 120 LYS B CA 1
ATOM 1987 C C . LYS B 1 120 ? -8.914 9.969 2.674 1 96.69 120 LYS B C 1
ATOM 1989 O O . LYS B 1 120 ? -9.109 8.922 2.061 1 96.69 120 LYS B O 1
ATOM 1994 N N . VAL B 1 121 ? -7.934 10.156 3.52 1 97.81 121 VAL B N 1
ATOM 1995 C CA . VAL B 1 121 ? -7.016 9.078 3.867 1 97.81 121 VAL B CA 1
ATOM 1996 C C . VAL B 1 121 ? -7.668 8.148 4.895 1 97.81 121 VAL B C 1
ATOM 1998 O O . VAL B 1 121 ? -7.961 8.57 6.016 1 97.81 121 VAL B O 1
ATOM 2001 N N . ALA B 1 122 ? -7.863 6.949 4.531 1 95.19 122 ALA B N 1
ATOM 2002 C CA . ALA B 1 122 ? -8.375 5.934 5.449 1 95.19 122 ALA B CA 1
ATOM 2003 C C . ALA B 1 122 ? -7.234 5.195 6.145 1 95.19 122 ALA B C 1
ATOM 2005 O O . ALA B 1 122 ? -7.398 4.699 7.262 1 95.19 122 ALA B O 1
ATOM 2006 N N . SER B 1 123 ? -6.137 5.105 5.469 1 95.25 123 SER B N 1
ATOM 2007 C CA . SER B 1 123 ? -4.941 4.453 5.988 1 95.25 123 SER B CA 1
ATOM 2008 C C . SER B 1 123 ? -3.674 5.121 5.469 1 95.25 123 SER B C 1
ATOM 2010 O O . SER B 1 123 ? -3.594 5.48 4.293 1 95.25 123 SER B O 1
ATOM 2012 N N . ASP B 1 124 ? -2.768 5.363 6.367 1 97.62 124 ASP B N 1
ATOM 2013 C CA . ASP B 1 124 ? -1.488 6 6.07 1 97.62 124 ASP B CA 1
ATOM 2014 C C . ASP B 1 124 ? -0.332 5.242 6.715 1 97.62 124 ASP B C 1
ATOM 2016 O O . ASP B 1 124 ? -0.277 5.105 7.938 1 97.62 124 ASP B O 1
ATOM 2020 N N . CYS B 1 125 ? 0.61 4.781 5.867 1 95.94 125 CYS B N 1
ATOM 2021 C CA . CYS B 1 125 ? 1.807 4.109 6.363 1 95.94 125 CYS B CA 1
ATOM 2022 C C . CYS B 1 125 ? 3.066 4.766 5.812 1 95.94 125 CYS B C 1
ATOM 2024 O O . CYS B 1 125 ? 3.342 4.684 4.617 1 95.94 125 CYS B O 1
ATOM 2026 N N . PHE B 1 126 ? 3.844 5.387 6.648 1 97.44 126 PHE B N 1
ATOM 2027 C CA . PHE B 1 126 ? 5.098 6.051 6.305 1 97.44 126 PHE B CA 1
ATOM 2028 C C . PHE B 1 126 ? 6.289 5.254 6.82 1 97.44 126 PHE B C 1
ATOM 2030 O O . PHE B 1 126 ? 6.281 4.777 7.957 1 97.44 126 PHE B O 1
ATOM 2037 N N . ARG B 1 127 ? 7.355 5.109 6.012 1 95.31 127 ARG B N 1
ATOM 2038 C CA . ARG B 1 127 ? 8.602 4.473 6.434 1 95.31 127 ARG B CA 1
ATOM 2039 C C . ARG B 1 127 ? 9.805 5.152 5.797 1 95.31 127 ARG B C 1
ATOM 2041 O O . ARG B 1 127 ? 9.805 5.441 4.602 1 95.31 127 ARG B O 1
ATOM 2048 N N . PHE B 1 128 ? 10.812 5.367 6.645 1 95.12 128 PHE B N 1
ATOM 2049 C CA . PHE B 1 128 ? 12.117 5.68 6.074 1 95.12 128 PHE B CA 1
ATOM 2050 C C . PHE B 1 128 ? 12.719 4.453 5.398 1 95.12 128 PHE B C 1
ATOM 2052 O O . PHE B 1 128 ? 12.555 3.328 5.875 1 95.12 128 PHE B O 1
ATOM 2059 N N . LEU B 1 129 ? 13.312 4.789 4.227 1 88.44 129 LEU B N 1
ATOM 2060 C CA . LEU B 1 129 ? 13.977 3.707 3.51 1 88.44 129 LEU B CA 1
ATOM 2061 C C . LEU B 1 129 ? 15.484 3.752 3.729 1 88.44 129 LEU B C 1
ATOM 2063 O O . LEU B 1 129 ? 16.078 4.832 3.773 1 88.44 129 LEU B O 1
ATOM 2067 N N . ASP B 1 130 ? 16.125 2.689 4.238 1 77.81 130 ASP B N 1
ATOM 2068 C CA . ASP B 1 130 ? 17.562 2.633 4.461 1 77.81 130 ASP B CA 1
ATOM 2069 C C . ASP B 1 130 ? 18.328 2.539 3.137 1 77.81 130 ASP B C 1
ATOM 2071 O O . ASP B 1 130 ? 17.797 2.006 2.156 1 77.81 130 ASP B O 1
#

InterPro domains:
  IPR002075 Nuclear transport factor 2 domain [PF02136] (13-128)
  IPR018222 Nuclear transport factor 2, eukaryote [PS50177] (12-128)
  IPR018222 Nuclear transport factor 2, eukaryote [cd00780] (8-130)
  IPR032710 NTF2-like domain superfamily [SSF54427] (7-130)
  IPR045875 Nuclear transport factor 2 [PTHR12612] (9-128)

Solvent-accessible surface area (backbone atoms only — not comparable to full-atom values): 13424 Å² total; per-residue (Å²): 107,72,66,57,46,36,52,52,24,37,52,51,41,50,55,48,50,54,51,48,53,50,29,53,45,73,38,40,87,56,43,47,76,46,39,40,80,64,39,35,40,30,55,63,86,37,73,60,69,74,47,60,67,44,50,33,51,56,57,58,70,48,65,60,44,49,77,46,82,73,45,78,44,33,40,41,37,38,42,86,66,38,59,92,41,64,34,33,42,29,42,37,32,31,38,38,30,36,63,98,49,75,69,38,40,32,39,37,38,36,36,34,26,59,59,92,91,40,73,24,30,26,24,40,40,38,35,75,48,133,107,73,67,57,45,38,52,52,24,39,51,52,40,51,55,47,49,54,52,48,52,48,30,53,46,75,36,39,89,56,44,49,77,46,39,40,80,63,38,35,39,31,56,64,87,37,74,60,71,74,46,60,68,45,50,35,52,55,58,59,68,48,64,59,42,47,78,46,82,74,46,78,44,33,40,40,36,38,42,86,66,38,58,93,40,63,34,33,40,31,42,36,32,30,38,37,30,37,63,97,52,74,71,38,40,32,39,36,39,36,36,33,26,61,59,91,91,39,74,23,30,27,25,39,42,38,32,76,47,133

Foldseek 3Di:
DQVVVQVVQVVQLVVLVVVQQCCLQPVLLCNLVQADQQAWEAAANRTQDDGSVSVSVVSVPFAHKDWDWDDKGKHWDDCVVVPPKTKIKIKTWTWMDGPPDDIFIKIKIFIWIDDPHHIHTRYIYIHTDD/DQVVLQVVQVVQLVVLVVVQQCCLQPVLLCNLVQADQQAWAAAANRTQDDGSVSVSVVSVPFAHKDWDWDDKGKHWDDCVVVPPKTKIKIKTWTWMDGPPDDIFIKIKIFIWIDDPHHIHTRYIYIHTDD

Nearest PDB structures (foldseek):
  1jkg-assembly1_A  TM=9.458E-01  e=1.352E-17  Homo sapiens
  6mrk-assembly1_U  TM=9.592E-01  e=1.652E-15  Drosophila melanogaster
  3nv0-assembly1_B  TM=9.201E-01  e=4.318E-14  Caenorhabditis elegans
  7urw-assembly1_F  TM=7.664E-01  e=3.008E-04  Homo sapiens
  5ien-assembly2_B  TM=7.047E-01  e=2.671E-04  synthetic construct

Secondary structure (DSSP, 8-state):
-HHHHHHHHHHHHHHHHHHHHHHHHH-GGGGGGGEEEEEEEEETTEEPPSSHHHHHHHHHTSPPEEEEEEEEEEEEEPTTTSTT--EEEEEEEEEEEETTS--EEEEEEEEEEEETTEEEEEEEEEEEE-/-HHHHHHHHHHHHHHHHHHHHHHHHH-GGGGGGGEEEEEEEEETTEEPPSSHHHHHHHHHTSPPEEEEEEEEEEEEEPTTTSTT--EEEEEEEEEEEETTS--EEEEEEEEEEEETTEEEEEEEEEEEE-

Organism: Nematostella vectensis (NCBI:txid45351)